Protein AF-A0A8B9J4A6-F1 (afdb_monomer)

Sequence (365 aa):
MSSLVQSLPVQQRSTAEFLVIGQSAQNVSDACLELKQAYEKECSTQSFTTEELKHLDQDEIDHMTNNADSLGVEINQQNPDRLTVRGLNSGVIEFNRLVQGALVRQVRGREQDLIFARVNWCILGIWGVWERLPKEANYQLENNNIFGGVLDAQGQKWTVNLKGMEATSVNTPGLVSKLKRLENLSDFTFPLYWDSMGSGEALKLVTLHPSSAEYNRVKMDFKRTVQKAVLKIERVQNVHLRRAYEVRKKELQDKNGDLVGAGEKVLYHGTTEEACLSIQRTNFDRRFAGQNATRFGIGTYFAVDASYSSDPVFSKPAADGTQVMFVALVLTAESSYLKLAEGVSGMKKRVSNEILSGESWFPRL

Secondary structure (DSSP, 8-state):
-HHHHHSS------PPP-----SSHHHHHHHHHHHHHHHHHHEEEEEEEHHHHTT--HHHHHHHHHTTTTTTEEEEEEETTEEEEEEEHHHHHHHHHHHHHHHHHHHHHHHHHHHHHHEEEEEE-TTS-EEEPPHHHHHHHHTT--TT-EE-TT--EEEEETTTTEEEESSSTT-EEEEEEEE-BTTBPPPTTSPPPPTT--EEEEEPPTTSHHHHHHHHHHHTT--S-----EEEEEHHHHHHHHHHHHHHHHHH-TTTTT-EEEEEEEE-HHHHHHHHHH---GGGTTSS--TT-SS-EEBSSHHHHTSTTTS---TTS--EEEEEEEE--S-TTGGGTSS-TTS--------EE-TT---B-

Solvent-accessible surface area (backbone atoms only — not comparable to full-atom values): 21099 Å² total; per-residue (Å²): 94,72,65,58,62,71,54,45,68,88,76,72,83,83,74,83,87,80,88,78,85,59,97,42,74,64,54,34,52,52,52,54,50,51,52,50,52,54,51,55,72,48,36,46,73,50,74,45,44,54,82,54,55,65,53,56,52,70,68,57,44,49,52,54,45,77,36,24,75,84,38,43,37,48,80,45,71,90,41,98,59,36,43,35,39,36,27,30,44,68,28,49,50,51,54,48,52,53,42,51,49,25,46,51,52,52,52,51,51,51,51,27,53,60,46,49,64,37,37,44,37,28,39,42,42,98,87,70,44,60,41,67,38,38,53,67,33,30,43,24,59,78,68,71,59,46,91,86,40,37,43,43,80,84,66,52,45,25,43,70,40,79,90,76,34,31,31,36,38,71,86,43,86,91,46,70,33,49,45,48,63,39,77,32,47,99,91,44,77,72,63,69,88,59,77,71,70,59,92,90,58,50,68,48,79,42,74,51,53,81,86,37,63,66,41,47,51,56,50,51,64,41,50,74,57,33,91,72,86,83,90,79,52,68,50,62,47,35,52,68,62,49,52,56,46,54,54,52,41,48,57,35,24,73,70,53,35,86,92,60,26,30,35,74,40,77,28,17,33,30,32,41,70,80,53,45,61,49,35,70,74,73,40,69,57,46,88,72,41,68,87,66,83,56,87,75,48,81,21,59,64,39,22,78,48,40,40,67,21,60,34,60,88,42,9,33,56,47,98,87,63,50,68,44,68,44,66,23,54,31,62,59,43,91,48,80,70,64,64,69,73,78,73,66,93,87,68,84,91,67,82,69,87,61,66,50,53,36,85,89,54,76,48,40,98

InterPro domains:
  IPR012317 Poly(ADP-ribose) polymerase, catalytic domain [PF00644] (212-343)
  IPR012317 Poly(ADP-ribose) polymerase, catalytic domain [PS51059] (190-365)
  IPR052056 Mono-ADP-ribosyltransferase ARTD/PARP [PTHR14453] (16-335)

Foldseek 3Di:
DCLLVVLADPDDPPDDDDDADDPDPVVSVVVVVVVVVVQVVQKDKDKDFPVLPVQADPVLSCCLRVCCVVLQWDWDDPDPGMIMIMGGPSSVVVNVVRSVVSVVVVVVVVVLVVQVLFKFKWKQDPVRFIDTADSVQSSCVVVVVAPVFGAGPVRFGWRDDPVQQKTQTPVDPPDIIHMAMEGADNLGDDDRVDHHDDVVRQKDKAWDDCPHPVNVVVVVQQVVFDPDDDPTDIDIRGNVLVSVVVVLQVVLCVVVDPVQGQQKDWWKFAAEPVCPVVCSHPNDDLVPADLDDCPPHRAGKTWPHSNVNQPCSGQPADPVRDTDMDTKTWRLHPDPVVVVVPPDPDDDPPPPRDIDGDPDTGIGD

Organism: Astyanax mexicanus (NCBI:txid7994)

pLDDT: mean 83.0, std 18.29, range [24.02, 97.69]

Nearest PDB structures (foldseek):
  3gey-assembly2_C  TM=9.585E-01  e=5.305E-13  Homo sapiens
  3gey-assembly1_D  TM=9.489E-01  e=1.449E-12  Homo sapiens
  3se2-assembly5_A  TM=9.587E-01  e=2.070E-11  Homo sapiens
  5lx6-assembly2_B  TM=9.084E-01  e=1.374E-09  Homo sapiens
  3hkv-assembly1_B  TM=9.017E-01  e=1.959E-09  Homo sapiens

Structure (mmCIF, N/CA/C/O backbone):
data_AF-A0A8B9J4A6-F1
#
_entry.id   AF-A0A8B9J4A6-F1
#
loop_
_atom_site.group_PDB
_atom_site.id
_atom_site.type_symbol
_atom_site.label_atom_id
_atom_site.label_alt_id
_atom_site.label_comp_id
_atom_site.label_asym_id
_atom_site.label_entity_id
_atom_site.label_seq_id
_atom_site.pdbx_PDB_ins_code
_atom_site.Cartn_x
_atom_site.Cartn_y
_atom_site.Cartn_z
_atom_site.occupancy
_atom_site.B_iso_or_equiv
_atom_site.auth_seq_id
_atom_site.auth_comp_id
_atom_site.auth_asym_id
_atom_site.auth_atom_id
_atom_site.pdbx_PDB_model_num
ATOM 1 N N . MET A 1 1 ? -24.592 -12.254 20.360 1.00 54.06 1 MET A N 1
ATOM 2 C CA . MET A 1 1 ? -26.003 -12.304 20.811 1.00 54.06 1 MET A CA 1
ATOM 3 C C . MET A 1 1 ? -26.385 -13.692 21.291 1.00 54.06 1 MET A C 1
ATOM 5 O O . MET A 1 1 ? -26.633 -13.798 22.479 1.00 54.06 1 MET A O 1
ATOM 9 N N . SER A 1 2 ? -26.375 -14.751 20.459 1.00 52.59 2 SER A N 1
ATOM 10 C CA . SER A 1 2 ? -26.684 -16.094 20.994 1.00 52.59 2 SER A CA 1
ATOM 11 C C . SER A 1 2 ? -25.694 -16.508 22.082 1.00 52.59 2 SER A C 1
ATOM 13 O O . SER A 1 2 ? -26.147 -17.014 23.089 1.00 52.59 2 SER A O 1
ATOM 15 N N . SER A 1 3 ? -24.396 -16.205 21.940 1.00 55.75 3 SER A N 1
ATOM 16 C CA . SER A 1 3 ? -23.384 -16.497 22.967 1.00 55.75 3 SER A CA 1
ATOM 17 C C . SER A 1 3 ? -23.659 -15.770 24.284 1.00 55.75 3 SER A C 1
ATOM 19 O O . SER A 1 3 ? -23.848 -16.432 25.290 1.00 55.75 3 SER A O 1
ATOM 21 N N . LEU A 1 4 ? -23.768 -14.436 24.249 1.00 58.38 4 LEU A N 1
ATOM 22 C CA . LEU A 1 4 ? -23.998 -13.578 25.421 1.00 58.38 4 LEU A CA 1
ATOM 23 C C . LEU A 1 4 ? -25.292 -13.951 26.157 1.00 58.38 4 LEU A C 1
ATOM 25 O O . LEU A 1 4 ? -25.294 -13.994 27.372 1.00 58.38 4 LEU A O 1
ATOM 29 N N . VAL A 1 5 ? -26.365 -14.270 25.424 1.00 56.16 5 VAL A N 1
ATOM 30 C CA . VAL A 1 5 ? -27.670 -14.678 25.979 1.00 56.16 5 VAL A CA 1
ATOM 31 C C . VAL A 1 5 ? -27.660 -16.126 26.482 1.00 56.16 5 VAL A C 1
ATOM 33 O O . VAL A 1 5 ? -28.289 -16.420 27.492 1.00 56.16 5 VAL A O 1
ATOM 36 N N . GLN A 1 6 ? -26.946 -17.035 25.809 1.00 56.78 6 GLN A N 1
ATOM 37 C CA . GLN A 1 6 ? -26.772 -18.428 26.249 1.00 56.78 6 GLN A CA 1
ATOM 38 C C . GLN A 1 6 ? -25.839 -18.544 27.459 1.00 56.78 6 GLN A C 1
ATOM 40 O O . GLN A 1 6 ? -25.956 -19.513 28.206 1.00 56.78 6 GLN A O 1
ATOM 45 N N . SER A 1 7 ? -24.928 -17.585 27.649 1.00 54.69 7 SER A N 1
ATOM 46 C CA . SER A 1 7 ? -24.019 -17.514 28.795 1.00 54.69 7 SER A CA 1
ATOM 47 C C . SER A 1 7 ? -24.567 -16.690 29.958 1.00 54.69 7 SER A C 1
ATOM 49 O O . SER A 1 7 ? -23.918 -16.638 31.002 1.00 54.69 7 SER A O 1
ATOM 51 N N . LEU A 1 8 ? -25.752 -16.072 29.823 1.00 57.56 8 LEU A N 1
ATOM 52 C CA . LEU A 1 8 ? -26.404 -15.429 30.960 1.00 57.56 8 LEU A CA 1
ATOM 53 C C . LEU A 1 8 ? -26.731 -16.498 32.008 1.00 57.56 8 LEU A C 1
ATOM 55 O O . LEU A 1 8 ? -27.460 -17.448 31.698 1.00 57.56 8 LEU A O 1
ATOM 59 N N . PRO A 1 9 ? -26.237 -16.365 33.250 1.00 51.72 9 PRO A N 1
ATOM 60 C CA . PRO A 1 9 ? -26.715 -17.213 34.325 1.00 51.72 9 PRO A CA 1
ATOM 61 C C . PRO A 1 9 ? -28.233 -17.035 34.444 1.00 51.72 9 PRO A C 1
ATOM 63 O O . PRO A 1 9 ? -28.765 -15.943 34.238 1.00 51.72 9 PRO A O 1
ATOM 66 N N . VAL A 1 10 ? -28.952 -18.109 34.781 1.00 49.75 10 VAL A N 1
ATOM 67 C CA . VAL A 1 10 ? -30.348 -18.001 35.225 1.00 49.75 10 VAL A CA 1
ATOM 68 C C . VAL A 1 10 ? -30.313 -17.203 36.529 1.00 49.75 10 VAL A C 1
ATOM 70 O O . VAL A 1 10 ? -30.113 -17.774 37.598 1.00 49.75 10 VAL A O 1
ATOM 73 N N . GLN A 1 11 ? -30.400 -15.875 36.436 1.00 54.34 11 GLN A N 1
ATOM 74 C CA . GLN A 1 11 ? -30.248 -14.987 37.583 1.00 54.34 11 GLN A CA 1
ATOM 75 C C . GLN A 1 11 ? -31.446 -15.186 38.515 1.00 54.34 11 GLN A C 1
ATOM 77 O O . GLN A 1 11 ? -32.556 -14.711 38.271 1.00 54.34 11 GLN A O 1
ATOM 82 N N . GLN A 1 12 ? -31.225 -15.934 39.596 1.00 47.88 12 GLN A N 1
ATOM 83 C CA . GLN A 1 12 ? -32.106 -15.899 40.752 1.00 47.88 12 GLN A CA 1
ATOM 84 C C . GLN A 1 12 ? -32.056 -14.481 41.315 1.00 47.88 12 GLN A C 1
ATOM 86 O O . GLN A 1 12 ? -30.986 -13.993 41.670 1.00 47.88 12 GLN A O 1
ATOM 91 N N . ARG A 1 13 ? -33.216 -13.819 41.402 1.00 54.66 13 ARG A N 1
ATOM 92 C CA . ARG A 1 13 ? -33.351 -12.540 42.105 1.00 54.66 13 ARG A CA 1
ATOM 93 C C . ARG A 1 13 ? -32.844 -12.710 43.534 1.00 54.66 13 ARG A C 1
ATOM 95 O O . ARG A 1 13 ? -33.545 -13.278 44.369 1.00 54.66 13 ARG A O 1
ATOM 102 N N . SER A 1 14 ? -31.647 -12.214 43.819 1.00 57.94 14 SER A N 1
ATOM 103 C CA . SER A 1 14 ? -31.147 -12.086 45.180 1.00 57.94 14 SER A CA 1
ATOM 104 C C . SER A 1 14 ? -31.888 -10.924 45.840 1.00 57.94 14 SER A C 1
ATOM 106 O O . SER A 1 14 ? -31.534 -9.754 45.724 1.00 57.94 14 SER A O 1
ATOM 108 N N . THR A 1 15 ? -33.007 -11.238 46.487 1.00 67.38 15 THR A N 1
ATOM 109 C CA . THR A 1 15 ? -33.762 -10.268 47.279 1.00 67.38 15 THR A CA 1
ATOM 110 C C . THR A 1 15 ? -33.195 -10.225 48.690 1.00 67.38 15 THR A C 1
ATOM 112 O O . THR A 1 15 ? -33.142 -11.251 49.364 1.00 67.38 15 THR A O 1
ATOM 115 N N . ALA A 1 16 ? -32.800 -9.041 49.153 1.00 73.56 16 ALA A N 1
ATOM 116 C CA . ALA A 1 16 ? -32.526 -8.808 50.564 1.00 73.56 16 ALA A CA 1
ATOM 117 C C . ALA A 1 16 ? -33.829 -8.393 51.262 1.00 73.56 16 ALA A C 1
ATOM 119 O O . ALA A 1 16 ? -34.451 -7.398 50.886 1.00 73.56 16 ALA A O 1
ATOM 120 N N . GLU A 1 17 ? -34.253 -9.166 52.259 1.00 83.38 17 GLU A N 1
ATOM 121 C CA . GLU A 1 17 ? -35.400 -8.819 53.097 1.00 83.38 17 GLU A CA 1
ATOM 122 C C . GLU A 1 17 ? -34.946 -7.932 54.259 1.00 83.38 17 GLU A C 1
ATOM 124 O O . GLU A 1 17 ? -34.033 -8.280 55.008 1.00 83.38 17 GLU A O 1
ATOM 129 N N . PHE A 1 18 ? -35.598 -6.781 54.420 1.00 86.31 18 PHE A N 1
ATOM 130 C CA . PHE A 1 18 ? -35.34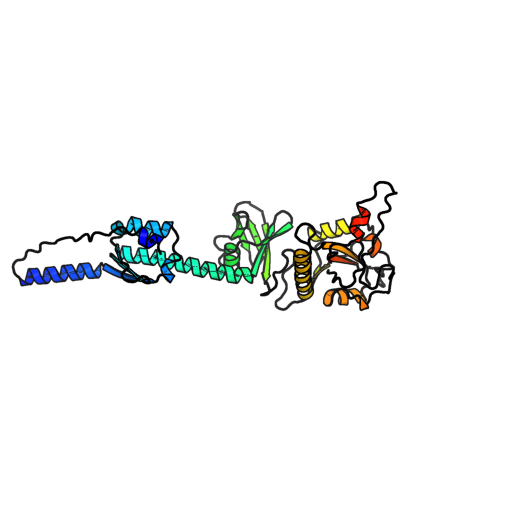2 -5.854 55.518 1.00 86.31 18 PHE A CA 1
ATOM 131 C C . PHE A 1 18 ? -36.549 -5.820 56.454 1.00 86.31 18 PHE A C 1
ATOM 133 O O . PHE A 1 18 ? -37.665 -5.525 56.024 1.00 86.31 18 PHE A O 1
ATOM 140 N N . LEU A 1 19 ? -36.321 -6.071 57.744 1.00 90.88 19 LEU A N 1
ATOM 141 C CA . LEU A 1 19 ? -37.304 -5.816 58.793 1.00 90.88 19 LEU A CA 1
ATOM 142 C C . LEU A 1 19 ? -37.068 -4.417 59.372 1.00 90.88 19 LEU A C 1
ATOM 144 O O . LEU A 1 19 ? -36.032 -4.162 59.983 1.00 90.88 19 LEU A O 1
ATOM 148 N N . VAL A 1 20 ? -38.037 -3.519 59.197 1.00 92.50 20 VAL A N 1
ATOM 149 C CA . VAL A 1 20 ? -37.978 -2.143 59.710 1.00 92.50 20 VAL A CA 1
ATOM 150 C C . VAL A 1 20 ? -38.869 -2.030 60.946 1.00 92.50 20 VAL A C 1
ATOM 152 O O . VAL A 1 20 ? -40.070 -2.278 60.873 1.00 92.50 20 VAL A O 1
ATOM 155 N N . ILE A 1 21 ? -38.286 -1.653 62.087 1.00 92.94 21 ILE A N 1
ATOM 156 C CA . ILE A 1 21 ? -38.989 -1.496 63.370 1.00 92.94 21 ILE A CA 1
ATOM 157 C C . ILE A 1 21 ? -38.871 -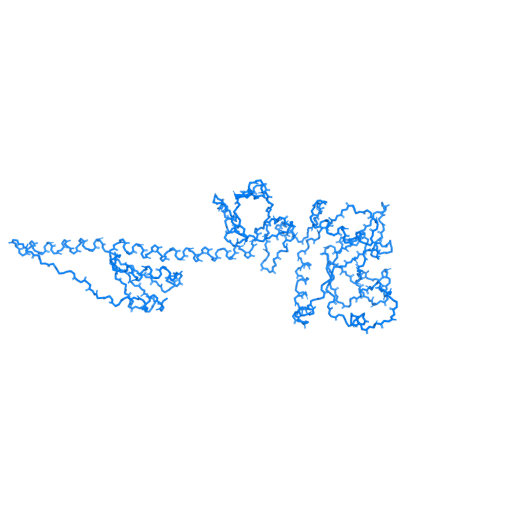0.035 63.810 1.00 92.94 21 ILE A C 1
ATOM 159 O O . ILE A 1 21 ? -37.780 0.529 63.790 1.00 92.94 21 ILE A O 1
ATOM 163 N N . GLY A 1 22 ? -39.983 0.583 64.216 1.00 93.62 22 GLY A N 1
ATOM 164 C CA . GLY A 1 22 ? -40.032 1.995 64.600 1.00 93.62 22 GLY A CA 1
ATOM 165 C C . GLY A 1 22 ? -41.045 2.280 65.710 1.00 93.62 22 GLY A C 1
ATOM 166 O O . GLY A 1 22 ? -41.883 1.442 66.032 1.00 93.62 22 GLY A O 1
ATOM 167 N N . GLN A 1 23 ? -40.960 3.476 66.300 1.00 93.75 23 GLN A N 1
ATOM 168 C CA . GLN A 1 23 ? -41.799 3.903 67.433 1.00 93.75 23 GLN A CA 1
ATOM 169 C C . GLN A 1 23 ? -43.251 4.227 67.033 1.00 93.75 23 GLN A C 1
ATOM 171 O O . GLN A 1 23 ? -44.137 4.241 67.884 1.00 93.75 23 GLN A O 1
ATOM 176 N N . SER A 1 24 ? -43.507 4.477 65.745 1.00 96.62 24 SER A N 1
ATOM 177 C CA . SER A 1 24 ? -44.838 4.711 65.178 1.00 96.62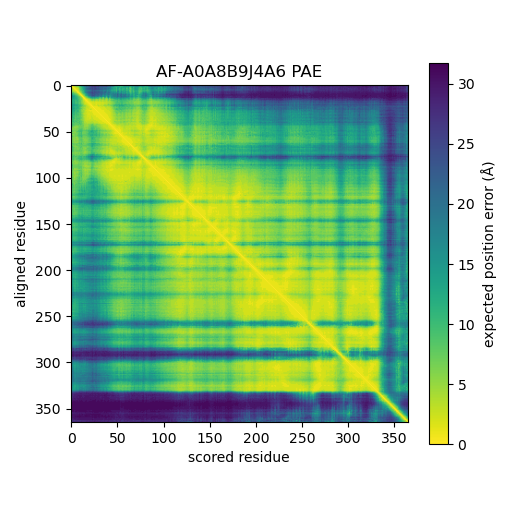 24 SER A CA 1
ATOM 178 C C . SER A 1 24 ? -44.930 4.155 63.754 1.00 96.62 24 SER A C 1
ATOM 180 O O . SER A 1 24 ? -43.911 3.987 63.078 1.00 96.62 24 SER A O 1
ATOM 182 N N . ALA A 1 25 ? -46.154 3.918 63.269 1.00 95.00 25 ALA A N 1
ATOM 183 C CA . ALA A 1 25 ? -46.392 3.492 61.887 1.00 95.00 25 ALA A CA 1
ATOM 184 C C . ALA A 1 25 ? -45.845 4.503 60.860 1.00 95.00 25 ALA A C 1
ATOM 186 O O . ALA A 1 25 ? -45.328 4.100 59.820 1.00 95.00 25 ALA A O 1
ATOM 187 N N . GLN A 1 26 ? -45.895 5.802 61.182 1.00 95.38 26 GLN A N 1
ATOM 188 C CA . GLN A 1 26 ? -45.355 6.854 60.323 1.00 95.38 26 GLN A CA 1
ATOM 189 C C . GLN A 1 26 ? -43.832 6.740 60.197 1.00 95.38 26 GLN A C 1
ATOM 191 O O . GLN A 1 26 ? -43.323 6.732 59.084 1.00 95.38 26 GLN A O 1
ATOM 196 N N . ASN A 1 27 ? -43.107 6.538 61.306 1.00 95.56 27 ASN A N 1
ATOM 197 C CA . ASN A 1 27 ? -41.648 6.385 61.248 1.00 95.56 27 ASN A CA 1
ATOM 198 C C . ASN A 1 27 ? -41.220 5.153 60.446 1.00 95.56 27 ASN A C 1
ATOM 200 O O . ASN A 1 27 ? -40.216 5.204 59.741 1.00 95.56 27 ASN A O 1
ATOM 204 N N . VAL A 1 28 ? -41.978 4.053 60.534 1.00 95.88 28 VAL A N 1
ATOM 205 C CA . VAL A 1 28 ? -41.718 2.859 59.716 1.00 95.88 28 VAL A CA 1
ATOM 206 C C . VAL A 1 28 ? -41.938 3.169 58.234 1.00 95.88 28 VAL A C 1
ATOM 208 O O . VAL A 1 28 ? -41.100 2.804 57.412 1.00 95.88 28 VAL A O 1
ATOM 211 N N . SER A 1 29 ? -43.022 3.874 57.888 1.00 95.19 29 SER A N 1
ATOM 212 C CA . SER A 1 29 ? -43.321 4.263 56.505 1.00 95.19 29 SER A CA 1
ATOM 213 C C . SER A 1 29 ? -42.254 5.190 55.919 1.00 95.19 29 SER A C 1
ATOM 215 O O . SER A 1 29 ? -41.790 4.949 54.804 1.00 95.19 29 SER A O 1
ATOM 217 N N . ASP A 1 30 ? -41.841 6.213 56.669 1.00 95.50 30 ASP A N 1
ATOM 218 C CA . ASP A 1 30 ? -40.823 7.177 56.238 1.00 95.50 30 ASP A CA 1
ATOM 219 C C . ASP A 1 30 ? -39.472 6.481 56.027 1.00 95.50 30 ASP A C 1
ATOM 221 O O . ASP A 1 30 ? -38.867 6.622 54.967 1.00 95.50 30 ASP A O 1
ATOM 225 N N . ALA A 1 31 ? -39.052 5.621 56.963 1.00 94.31 31 ALA A N 1
ATOM 226 C CA . ALA A 1 31 ? -37.825 4.836 56.822 1.00 94.31 31 ALA A CA 1
ATOM 227 C C . ALA A 1 31 ? -37.871 3.882 55.614 1.00 94.31 31 ALA A C 1
ATOM 229 O O . ALA A 1 31 ? -36.885 3.742 54.891 1.00 94.31 31 ALA A O 1
ATOM 230 N N . CYS A 1 32 ? -39.017 3.243 55.347 1.00 93.31 32 CYS A N 1
ATOM 231 C CA . CYS A 1 32 ? -39.192 2.416 54.148 1.00 93.31 32 CYS A CA 1
ATOM 232 C C . CYS A 1 32 ? -39.079 3.240 52.859 1.00 93.31 32 CYS A C 1
ATOM 234 O O . CYS A 1 32 ? -38.540 2.751 51.864 1.00 93.31 32 CYS A O 1
ATOM 236 N N . LEU A 1 33 ? -39.609 4.465 52.855 1.00 93.62 33 LEU A N 1
ATOM 237 C CA . LEU A 1 33 ? -39.524 5.365 51.710 1.00 93.62 33 LEU A CA 1
ATOM 238 C C . LEU A 1 33 ? -38.083 5.832 51.481 1.00 93.62 33 LEU A C 1
ATOM 240 O O . LEU A 1 33 ? -37.603 5.750 50.353 1.00 93.62 33 LEU A O 1
ATOM 244 N N . GLU A 1 34 ? -37.381 6.249 52.535 1.00 94.50 34 GLU A N 1
ATOM 245 C CA . GLU A 1 34 ? -35.974 6.655 52.461 1.00 94.50 34 GLU A CA 1
ATOM 246 C C . GLU A 1 34 ? -35.077 5.511 51.979 1.00 94.50 34 GLU A C 1
ATOM 248 O O . GLU A 1 34 ? -34.236 5.723 51.108 1.00 94.50 34 GLU A O 1
ATOM 253 N N . LEU A 1 35 ? -35.291 4.281 52.462 1.00 90.81 35 LEU A N 1
ATOM 254 C CA . LEU A 1 35 ? -34.560 3.099 51.990 1.00 90.81 35 LEU A CA 1
ATOM 255 C C . LEU A 1 35 ? -34.782 2.841 50.495 1.00 90.81 35 LEU A C 1
ATOM 257 O O . LEU A 1 35 ? -33.825 2.557 49.773 1.00 90.81 35 LEU A O 1
ATOM 261 N N . LYS A 1 36 ? -36.025 2.967 50.010 1.00 88.06 36 LYS A N 1
ATOM 262 C CA . LYS A 1 36 ? -36.332 2.833 48.576 1.00 88.06 36 LYS A CA 1
ATOM 263 C C . LYS A 1 36 ? -35.652 3.921 47.757 1.00 88.06 36 LYS A C 1
ATOM 265 O O . LYS A 1 36 ? -35.009 3.605 46.765 1.00 88.06 36 LYS A O 1
ATOM 270 N N . GLN A 1 37 ? -35.743 5.175 48.195 1.00 92.31 37 GLN A N 1
ATOM 271 C CA . GLN A 1 37 ? -35.113 6.303 47.510 1.00 92.31 37 GLN A CA 1
ATOM 272 C C . GLN A 1 37 ? -33.585 6.181 47.496 1.00 92.31 37 GLN A C 1
ATOM 274 O O . GLN A 1 37 ? -32.957 6.458 46.477 1.00 92.31 37 GLN A O 1
ATOM 279 N N . ALA A 1 38 ? -32.979 5.730 48.597 1.00 90.31 38 ALA A N 1
ATOM 280 C CA . ALA A 1 38 ? -31.546 5.470 48.674 1.00 90.31 38 ALA A CA 1
ATOM 281 C C . ALA A 1 38 ? -31.128 4.359 47.700 1.00 90.31 38 ALA A C 1
ATOM 283 O O . ALA A 1 38 ? -30.166 4.530 46.956 1.00 90.31 38 ALA A O 1
ATOM 284 N N . TYR A 1 39 ? -31.883 3.258 47.643 1.00 86.56 39 TYR A N 1
ATOM 285 C CA . TYR A 1 39 ? -31.631 2.176 46.692 1.00 86.56 39 TYR A CA 1
ATOM 286 C C . TYR A 1 39 ? -31.784 2.632 45.233 1.00 86.56 39 TYR A C 1
ATOM 288 O O . TYR A 1 39 ? -30.918 2.359 44.404 1.00 86.56 39 TYR A O 1
ATOM 296 N N . GLU A 1 40 ? -32.857 3.358 44.915 1.00 87.50 40 GLU A N 1
ATOM 297 C CA . GLU A 1 40 ? -33.116 3.893 43.573 1.00 87.50 40 GLU A CA 1
ATOM 298 C C . GLU A 1 40 ? -32.056 4.905 43.132 1.00 87.50 40 GLU A C 1
ATOM 300 O O . GLU A 1 40 ? -31.748 4.981 41.948 1.00 87.50 40 GLU A O 1
ATOM 305 N N . LYS A 1 41 ? -31.461 5.653 44.065 1.00 91.81 41 LYS A N 1
ATOM 306 C CA . LYS A 1 41 ? -30.366 6.585 43.773 1.00 91.81 41 LYS A CA 1
ATOM 307 C C . LYS A 1 41 ? -29.062 5.867 43.409 1.00 91.81 41 LYS A C 1
ATOM 309 O O . LYS A 1 41 ? -28.308 6.355 42.568 1.00 91.81 41 LYS A O 1
ATOM 314 N N . GLU A 1 42 ? -28.802 4.718 44.025 1.00 91.44 42 GLU A N 1
ATOM 315 C CA . GLU A 1 42 ? -27.598 3.914 43.781 1.00 91.44 42 GLU A CA 1
ATOM 316 C C . GLU A 1 42 ? -27.746 2.935 42.608 1.00 91.44 42 GLU A C 1
ATOM 318 O O . GLU A 1 42 ? -26.759 2.326 42.187 1.00 91.44 42 GLU A O 1
ATOM 323 N N . CYS A 1 43 ? -28.955 2.805 42.052 1.00 91.81 43 CYS A N 1
ATOM 324 C CA . CYS A 1 43 ? -29.236 1.917 40.935 1.00 91.81 43 CYS A CA 1
ATOM 325 C C . CYS A 1 43 ? -29.622 2.671 39.663 1.00 91.81 43 CYS A C 1
ATOM 327 O O . CYS A 1 43 ? -30.388 3.628 39.679 1.00 91.81 43 CYS A O 1
ATOM 329 N N . SER A 1 44 ? -29.178 2.161 38.521 1.00 94.12 44 SER A N 1
ATOM 330 C CA . SER A 1 44 ? -29.591 2.657 37.211 1.00 94.12 44 SER A CA 1
ATOM 331 C C . SER A 1 44 ? -30.038 1.517 36.311 1.00 94.12 44 SER A C 1
ATOM 333 O O . SER A 1 44 ? -29.944 0.332 36.636 1.00 94.12 44 SER A O 1
ATOM 335 N N . THR A 1 45 ? -30.646 1.882 35.189 1.00 92.69 45 THR A N 1
ATOM 336 C CA . THR A 1 45 ? -31.088 0.942 34.165 1.00 92.69 45 THR A CA 1
ATOM 337 C C . THR A 1 45 ? -30.704 1.496 32.809 1.00 92.69 45 THR A C 1
ATOM 339 O O . THR A 1 45 ? -31.013 2.644 32.497 1.00 92.69 45 THR A O 1
ATOM 342 N N . GLN A 1 46 ? -30.064 0.670 31.992 1.00 93.19 46 GLN A N 1
ATOM 343 C CA . GLN A 1 46 ? -29.705 1.005 30.624 1.00 93.19 46 GLN A CA 1
ATOM 344 C C . GLN A 1 46 ? -30.154 -0.104 29.684 1.00 93.19 46 GLN A C 1
ATOM 346 O O . GLN A 1 46 ? -30.247 -1.266 30.067 1.00 93.19 46 GLN A O 1
ATOM 351 N N . SER A 1 47 ? -30.484 0.259 28.449 1.00 91.56 47 SER A N 1
ATOM 352 C CA . SER A 1 47 ? -30.829 -0.704 27.410 1.00 91.56 47 SER A CA 1
ATOM 353 C C . SER A 1 47 ? -29.890 -0.564 26.224 1.00 91.56 47 SER A C 1
ATOM 355 O O . SER A 1 47 ? -29.523 0.551 25.866 1.00 91.56 47 SER A O 1
ATOM 357 N N . PHE A 1 48 ? -29.551 -1.698 25.624 1.00 90.25 48 PHE A N 1
ATOM 358 C CA . PHE A 1 48 ? -28.652 -1.822 24.487 1.00 90.25 48 PHE A CA 1
ATOM 359 C C . PHE A 1 48 ? -29.342 -2.619 23.387 1.00 90.25 48 PHE A C 1
ATOM 361 O O . PHE A 1 48 ? -30.050 -3.595 23.651 1.00 90.25 48 PHE A O 1
ATOM 368 N N . THR A 1 49 ? -29.141 -2.190 22.153 1.00 90.38 49 THR A N 1
ATOM 369 C CA . THR A 1 49 ? -29.633 -2.872 20.958 1.00 90.38 49 THR A CA 1
ATOM 370 C C . THR A 1 49 ? -28.699 -4.008 20.550 1.00 90.38 49 THR A C 1
ATOM 372 O O . THR A 1 49 ? -27.511 -4.023 20.884 1.00 90.38 49 THR A O 1
ATOM 375 N N . THR A 1 50 ? -29.211 -4.949 19.761 1.00 84.25 50 THR A N 1
ATOM 376 C CA . THR A 1 50 ? -28.396 -6.003 19.130 1.00 84.25 50 THR A CA 1
ATOM 377 C C . THR A 1 50 ? -27.226 -5.448 18.326 1.00 84.25 50 THR A C 1
ATOM 379 O O . THR A 1 50 ? -26.146 -6.045 18.309 1.00 84.25 50 THR A O 1
ATOM 382 N N . GLU A 1 51 ? -27.415 -4.285 17.700 1.00 86.31 51 GLU A N 1
ATOM 383 C CA . GLU A 1 51 ? -26.407 -3.691 16.828 1.00 86.31 51 GLU A CA 1
ATOM 384 C C . GLU A 1 51 ? -25.243 -3.096 17.614 1.00 86.31 51 GLU A C 1
ATOM 386 O O . GLU A 1 51 ? -24.128 -3.067 17.101 1.00 86.31 51 GLU A O 1
ATOM 391 N N . GLU A 1 52 ? -25.479 -2.676 18.856 1.00 87.38 52 GLU A N 1
ATOM 392 C CA . GLU A 1 52 ? -24.433 -2.202 19.764 1.00 87.38 52 GLU A CA 1
ATOM 393 C C . GLU A 1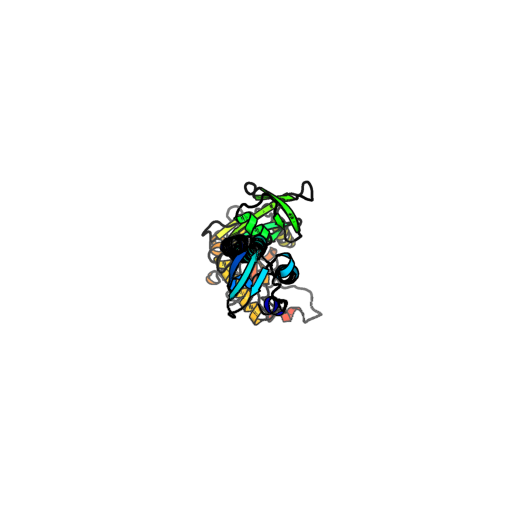 52 ? -23.641 -3.371 20.364 1.00 87.38 52 GLU A C 1
ATOM 395 O O . GLU A 1 52 ? -22.423 -3.292 20.513 1.00 87.38 52 GLU A O 1
ATOM 400 N N . LEU A 1 53 ? -24.311 -4.492 20.646 1.00 88.06 53 LEU A N 1
ATOM 401 C CA . LEU A 1 53 ? -23.712 -5.652 21.316 1.00 88.06 53 LEU A CA 1
ATOM 402 C C . LEU A 1 53 ? -22.923 -6.579 20.381 1.00 88.06 53 LEU A C 1
ATOM 404 O O . LEU A 1 53 ? -22.097 -7.362 20.844 1.00 88.06 53 LEU A O 1
ATOM 408 N N . LYS A 1 54 ? -23.156 -6.530 19.063 1.00 87.44 54 LYS A N 1
ATOM 409 C CA . LYS A 1 54 ? -22.513 -7.446 18.096 1.00 87.44 54 LYS A CA 1
ATOM 410 C C . LYS A 1 54 ? -21.004 -7.236 17.918 1.00 87.44 54 LYS A C 1
ATOM 412 O O . LYS A 1 54 ? -20.374 -8.017 17.211 1.00 87.44 54 LYS A O 1
ATOM 417 N N . HIS A 1 55 ? -20.451 -6.165 18.485 1.00 89.12 55 HIS A N 1
ATOM 418 C CA . HIS A 1 55 ? -19.045 -5.781 18.337 1.00 89.12 55 HIS A CA 1
ATOM 419 C C . HIS A 1 55 ? -18.170 -6.150 19.536 1.00 89.12 55 HIS A C 1
ATOM 421 O O . HIS A 1 55 ? -16.954 -5.979 19.452 1.00 89.12 55 HIS A O 1
ATOM 427 N N . LEU A 1 56 ? -18.776 -6.651 20.615 1.00 89.62 56 LEU A N 1
ATOM 428 C CA . LEU A 1 56 ? -18.052 -7.181 21.765 1.00 89.62 56 LEU A CA 1
ATOM 429 C C . LEU A 1 56 ? -17.273 -8.434 21.361 1.00 89.62 56 LEU A C 1
ATOM 431 O O . LEU A 1 56 ? -17.785 -9.275 20.612 1.00 89.62 56 LEU A O 1
ATOM 435 N N . ASP A 1 57 ? -16.046 -8.552 21.856 1.00 90.25 57 ASP A N 1
ATOM 436 C CA . ASP A 1 57 ? -15.269 -9.783 21.721 1.00 90.25 57 ASP A CA 1
ATOM 437 C C . ASP A 1 57 ? -15.645 -10.813 22.800 1.00 90.25 57 ASP A C 1
ATOM 439 O O . ASP A 1 57 ? -16.466 -10.555 23.682 1.00 90.25 57 ASP A O 1
ATOM 443 N N . GLN A 1 58 ? -15.098 -12.026 22.691 1.00 88.75 58 GLN A N 1
ATOM 444 C CA . GLN A 1 58 ? -15.455 -13.109 23.607 1.00 88.75 58 GLN A CA 1
ATOM 445 C C . GLN A 1 58 ? -14.985 -12.832 25.042 1.00 88.75 58 GLN A C 1
ATOM 447 O O . GLN A 1 58 ? -15.709 -13.166 25.973 1.00 88.75 58 GLN A O 1
ATOM 452 N N . ASP A 1 59 ? -13.836 -12.177 25.222 1.00 89.94 59 ASP A N 1
ATOM 453 C CA . ASP A 1 59 ? -13.300 -11.864 26.548 1.00 89.94 59 ASP A CA 1
ATOM 454 C C . ASP A 1 59 ? -14.172 -10.814 27.249 1.00 89.94 59 ASP A C 1
ATOM 456 O O . ASP A 1 59 ? -14.444 -10.919 28.444 1.00 89.94 59 ASP A O 1
ATOM 460 N N . GLU A 1 60 ? -14.661 -9.816 26.509 1.00 90.44 60 GLU A N 1
ATOM 461 C CA . GLU A 1 60 ? -15.611 -8.821 27.007 1.00 90.44 60 GLU A CA 1
ATOM 462 C C . GLU A 1 60 ? -16.958 -9.455 27.355 1.00 90.44 60 GLU A C 1
ATOM 464 O O . GLU A 1 60 ? -17.519 -9.164 28.412 1.00 90.44 60 GLU A O 1
ATOM 469 N N . ILE A 1 61 ? -17.457 -10.355 26.502 1.00 86.38 61 ILE A N 1
ATOM 470 C CA . ILE A 1 61 ? -18.678 -11.125 26.765 1.00 86.38 61 ILE A CA 1
ATOM 471 C C . ILE A 1 61 ? -18.531 -11.932 28.055 1.00 86.38 61 ILE A C 1
ATOM 473 O O . ILE A 1 61 ? -19.376 -11.815 28.942 1.00 86.38 61 ILE A O 1
ATOM 477 N N . ASP A 1 62 ? -17.447 -12.693 28.182 1.00 85.62 62 ASP A N 1
ATOM 478 C CA . ASP A 1 62 ? -17.175 -13.531 29.347 1.00 85.62 62 ASP A CA 1
ATOM 479 C C . ASP A 1 62 ? -16.989 -12.678 30.604 1.00 85.62 62 ASP A C 1
ATOM 481 O O . ASP A 1 62 ? -17.492 -13.024 31.674 1.00 85.62 62 ASP A O 1
ATOM 485 N N . HIS A 1 63 ? -16.318 -11.529 30.490 1.00 87.00 63 HIS A N 1
ATOM 486 C CA . HIS A 1 63 ? -16.177 -10.581 31.588 1.00 87.00 63 HIS A CA 1
ATOM 487 C C . HIS A 1 63 ? -17.539 -10.071 32.066 1.00 87.00 63 HIS A C 1
ATOM 489 O O . HIS A 1 63 ? -17.775 -10.009 33.272 1.00 87.00 63 HIS A O 1
ATOM 495 N N . MET A 1 64 ? -18.440 -9.737 31.142 1.00 84.31 64 MET A N 1
ATOM 496 C CA . MET A 1 64 ? -19.768 -9.215 31.457 1.00 84.31 64 MET A CA 1
ATOM 497 C C . MET A 1 64 ? -20.679 -10.282 32.068 1.00 84.31 64 MET A C 1
ATOM 499 O O . MET A 1 64 ? -21.411 -9.979 33.009 1.00 84.31 64 MET A O 1
ATOM 503 N N . THR A 1 65 ? -20.637 -11.526 31.581 1.00 81.25 65 THR A N 1
ATOM 504 C CA . THR A 1 65 ? -21.516 -12.590 32.093 1.00 81.25 65 THR A CA 1
ATOM 505 C C . THR A 1 65 ? -21.002 -13.221 33.379 1.00 81.25 65 THR A C 1
ATOM 507 O O . THR A 1 65 ? -21.792 -13.457 34.291 1.00 81.25 65 THR A O 1
ATOM 510 N N . ASN A 1 66 ? -19.691 -13.443 33.506 1.00 84.88 66 ASN A N 1
ATOM 511 C CA . ASN A 1 66 ? -19.118 -14.108 34.681 1.00 84.88 66 ASN A CA 1
ATOM 512 C C . ASN A 1 66 ? -19.020 -13.184 35.905 1.00 84.88 66 ASN A C 1
ATOM 514 O O . ASN A 1 66 ? -18.943 -13.674 37.029 1.00 84.88 66 ASN A O 1
ATOM 518 N N . ASN A 1 67 ? -19.035 -11.862 35.703 1.00 84.69 67 ASN A N 1
ATOM 519 C CA . ASN A 1 67 ? -18.952 -10.874 36.783 1.00 84.69 67 ASN A CA 1
ATOM 520 C C . ASN A 1 67 ? -20.267 -10.122 37.027 1.00 84.69 67 ASN A C 1
ATOM 522 O O . ASN A 1 67 ? -20.269 -9.144 37.767 1.00 84.69 67 ASN A O 1
ATOM 526 N N . ALA A 1 68 ? -21.391 -10.549 36.442 1.00 83.88 68 ALA A N 1
ATOM 527 C CA . ALA A 1 68 ? -22.667 -9.849 36.609 1.00 83.88 68 ALA A CA 1
ATOM 528 C C . ALA A 1 68 ? -23.055 -9.683 38.095 1.00 83.88 68 ALA A C 1
ATOM 530 O O . ALA A 1 68 ? -23.401 -8.583 38.530 1.00 83.88 68 ALA A O 1
ATOM 531 N N . ASP A 1 69 ? -22.891 -10.742 38.896 1.00 82.00 69 ASP A N 1
ATOM 532 C CA . ASP A 1 69 ? -23.198 -10.722 40.331 1.00 82.00 69 ASP A CA 1
ATOM 533 C C . ASP A 1 69 ? -22.235 -9.825 41.125 1.00 82.00 69 ASP A C 1
ATOM 535 O O . ASP A 1 69 ? -22.665 -9.065 41.992 1.00 82.00 69 ASP A O 1
ATOM 539 N N . SER A 1 70 ? -20.932 -9.864 40.817 1.00 85.06 70 SER A N 1
ATOM 540 C CA . SER A 1 70 ? -19.922 -9.042 41.503 1.00 85.06 70 SER A CA 1
ATOM 541 C C . SER A 1 70 ? -20.005 -7.561 41.122 1.00 85.06 70 SER A C 1
ATOM 543 O O . SER A 1 70 ? -19.682 -6.697 41.937 1.00 85.06 70 SER A O 1
ATOM 545 N N . LEU A 1 71 ? -20.493 -7.261 39.916 1.00 84.69 71 LEU A N 1
ATOM 546 C CA . LEU A 1 71 ? -20.830 -5.913 39.456 1.00 84.69 71 LEU A CA 1
ATOM 547 C C . LEU A 1 71 ? -22.197 -5.436 39.979 1.00 84.69 71 LEU A C 1
ATOM 549 O O . LEU A 1 71 ? -22.537 -4.264 39.812 1.00 84.69 71 LEU A O 1
ATOM 553 N N . GLY A 1 72 ? -22.978 -6.314 40.618 1.00 86.81 72 GLY A N 1
ATOM 554 C CA . GLY A 1 72 ? -24.301 -5.997 41.149 1.00 86.81 72 GLY A CA 1
ATOM 555 C C . GLY A 1 72 ? -25.306 -5.626 40.060 1.00 86.81 72 GLY A C 1
ATOM 556 O O . GLY A 1 72 ? -26.106 -4.710 40.267 1.00 86.81 72 GLY A O 1
ATOM 557 N N . VAL A 1 73 ? -25.239 -6.290 38.899 1.00 88.56 73 VAL A N 1
ATOM 558 C CA . VAL A 1 73 ? -26.121 -6.048 37.749 1.00 88.56 73 VAL A CA 1
ATOM 559 C C . VAL A 1 73 ? -26.945 -7.275 37.369 1.00 88.56 73 VAL A C 1
ATOM 561 O O . VAL A 1 73 ? -26.461 -8.399 37.255 1.00 88.56 73 VAL A O 1
ATOM 564 N N . GLU A 1 74 ? -28.217 -7.022 37.103 1.00 85.31 74 GLU A N 1
ATOM 565 C CA . GLU A 1 74 ? -29.167 -7.943 36.501 1.00 85.31 74 GLU A CA 1
ATOM 566 C C . GLU A 1 74 ? -29.255 -7.650 34.999 1.00 85.31 74 GLU A C 1
ATOM 568 O O . GLU A 1 74 ? -29.446 -6.501 34.583 1.00 85.31 74 GLU A O 1
ATOM 573 N N . ILE A 1 75 ? -29.120 -8.689 34.180 1.00 85.81 75 ILE A N 1
ATOM 574 C CA . ILE A 1 75 ? -29.187 -8.598 32.725 1.00 85.81 75 ILE A CA 1
ATOM 575 C C . ILE A 1 75 ? -30.464 -9.299 32.272 1.00 85.81 75 ILE A C 1
ATOM 577 O O . ILE A 1 75 ? -30.644 -10.498 32.463 1.00 85.81 75 ILE A O 1
ATOM 581 N N . ASN A 1 76 ? -31.363 -8.547 31.646 1.00 82.44 76 ASN A N 1
ATOM 582 C CA . ASN A 1 76 ? -32.669 -9.028 31.226 1.00 82.44 76 ASN A CA 1
ATOM 583 C C . ASN A 1 76 ? -32.874 -8.809 29.725 1.00 82.44 76 ASN A C 1
ATOM 585 O O . ASN A 1 76 ? -32.653 -7.715 29.207 1.00 82.44 76 ASN A O 1
ATOM 589 N N . GLN A 1 77 ? -33.362 -9.833 29.031 1.00 76.69 77 GLN A N 1
ATOM 590 C CA . GLN A 1 77 ? -33.761 -9.745 27.634 1.00 76.69 77 GLN A CA 1
ATOM 591 C C . GLN A 1 77 ? -35.265 -10.005 27.497 1.00 76.69 77 GLN A C 1
ATOM 593 O O . GLN A 1 77 ? -35.710 -11.133 27.312 1.00 76.69 77 GLN A O 1
ATOM 598 N N . GLN A 1 78 ? -36.062 -8.938 27.571 1.00 70.31 78 GLN A N 1
ATOM 599 C CA . GLN A 1 78 ? -37.512 -9.027 27.344 1.00 70.31 78 GLN A CA 1
ATOM 600 C C . GLN A 1 78 ? -37.879 -8.978 25.854 1.00 70.31 78 GLN A C 1
ATOM 602 O O . GLN A 1 78 ? -38.946 -9.442 25.463 1.00 70.31 78 GLN A O 1
ATOM 607 N N . ASN A 1 79 ? -37.009 -8.397 25.024 1.00 77.69 79 ASN A N 1
ATOM 608 C CA . ASN A 1 79 ? -37.185 -8.255 23.583 1.00 77.69 79 ASN A CA 1
ATOM 609 C C . ASN A 1 79 ? -35.952 -8.857 22.880 1.00 77.69 79 ASN A C 1
ATOM 611 O O . ASN A 1 79 ? -34.834 -8.547 23.297 1.00 77.69 79 ASN A O 1
ATOM 615 N N . PRO A 1 80 ? -36.118 -9.674 21.821 1.00 78.12 80 PRO A N 1
ATOM 616 C CA . PRO A 1 80 ? -34.998 -10.196 21.034 1.00 78.12 80 PRO A CA 1
ATOM 617 C C . PRO A 1 80 ? -33.975 -9.128 20.615 1.00 78.12 80 PRO A C 1
ATOM 619 O O . PRO A 1 80 ? -32.773 -9.387 20.660 1.00 78.12 80 PRO A O 1
ATOM 622 N N . ASP A 1 81 ? -34.445 -7.917 20.310 1.00 83.81 81 ASP A N 1
ATOM 623 C CA . ASP A 1 81 ? -33.636 -6.816 19.781 1.00 83.81 81 ASP A CA 1
ATOM 624 C C . ASP A 1 81 ? -33.040 -5.907 20.868 1.00 83.81 81 ASP A C 1
ATOM 626 O O . ASP A 1 81 ? -32.282 -4.982 20.560 1.00 83.81 81 ASP A O 1
ATOM 630 N N . ARG A 1 82 ? -33.388 -6.126 22.146 1.00 85.44 82 ARG A N 1
ATOM 631 C CA . ARG A 1 82 ? -32.992 -5.227 23.236 1.00 85.44 82 ARG A CA 1
ATOM 632 C C . ARG A 1 82 ? -32.637 -5.964 24.523 1.00 85.44 82 ARG A C 1
ATOM 634 O O . ARG A 1 82 ? -33.477 -6.628 25.129 1.00 85.44 82 ARG A O 1
ATOM 641 N N . LEU A 1 83 ? -31.411 -5.743 24.982 1.00 87.81 83 LEU A N 1
ATOM 642 C CA . LEU A 1 83 ? -30.921 -6.164 26.288 1.00 87.81 83 LEU A CA 1
ATOM 643 C C . LEU A 1 83 ? -31.065 -5.006 27.276 1.00 87.81 83 LEU A C 1
ATOM 645 O O . LEU A 1 83 ? -30.710 -3.876 26.953 1.00 87.81 83 LEU A O 1
ATOM 649 N N . THR A 1 84 ? -31.558 -5.265 28.477 1.00 89.50 84 THR A N 1
ATOM 650 C CA . THR A 1 84 ? -31.667 -4.275 29.549 1.00 89.50 84 THR A CA 1
ATOM 651 C C . THR A 1 84 ? -30.794 -4.708 30.718 1.00 89.50 84 THR A C 1
ATOM 653 O O . THR A 1 84 ? -30.926 -5.822 31.208 1.00 89.50 84 THR A O 1
ATOM 656 N N . VAL A 1 85 ? -29.915 -3.820 31.172 1.00 90.81 85 VAL A N 1
ATOM 657 C CA . VAL A 1 85 ? -29.036 -4.025 32.325 1.00 90.81 85 VAL A CA 1
ATOM 658 C C . VAL A 1 85 ? -29.490 -3.093 33.436 1.00 90.81 85 VAL A C 1
ATOM 660 O O . VAL A 1 85 ? -29.625 -1.888 33.212 1.00 90.81 85 VAL A O 1
ATOM 663 N N . ARG A 1 86 ? -29.757 -3.638 34.621 1.00 90.69 86 ARG A N 1
ATOM 664 C CA . ARG A 1 86 ? -30.229 -2.894 35.793 1.00 90.69 86 ARG A CA 1
ATOM 665 C C . ARG A 1 86 ? -29.440 -3.303 37.023 1.00 90.69 86 ARG A C 1
ATOM 667 O O . ARG A 1 86 ? -29.230 -4.484 37.237 1.00 90.69 86 ARG A O 1
ATOM 674 N N . GLY A 1 87 ? -29.058 -2.355 37.864 1.00 90.88 87 GLY A N 1
ATOM 675 C CA . GLY A 1 87 ? -28.331 -2.666 39.091 1.00 90.88 87 GLY A CA 1
ATOM 676 C C . GLY A 1 87 ? -27.557 -1.467 39.597 1.00 90.88 87 GLY A C 1
ATOM 677 O O . GLY A 1 87 ? -27.925 -0.337 39.279 1.00 90.88 87 GLY A O 1
ATOM 678 N N . LEU A 1 88 ? -26.486 -1.717 40.349 1.00 91.94 88 LEU A N 1
ATOM 679 C CA . LEU A 1 88 ? -25.622 -0.666 40.884 1.00 91.94 88 LEU A CA 1
ATOM 680 C C . LEU A 1 88 ? -25.072 0.233 39.771 1.00 91.94 88 LEU A C 1
ATOM 682 O O . LEU A 1 88 ? -24.662 -0.245 38.710 1.00 91.94 88 LEU A O 1
ATOM 686 N N . ASN A 1 89 ? -24.994 1.536 40.041 1.00 92.94 89 ASN A N 1
ATOM 687 C CA . ASN A 1 89 ? -24.481 2.523 39.090 1.00 92.94 89 ASN A CA 1
ATOM 688 C C . ASN A 1 89 ? -23.094 2.158 38.545 1.00 92.94 89 ASN A C 1
ATOM 690 O O . ASN A 1 89 ? -22.865 2.261 37.343 1.00 92.94 89 ASN A O 1
ATOM 694 N N . SER A 1 90 ? -22.183 1.687 39.398 1.00 92.88 90 SER A N 1
ATOM 695 C CA . SER A 1 90 ? -20.837 1.263 38.995 1.00 92.88 90 SER A CA 1
ATOM 696 C C . SER A 1 90 ? -20.855 0.114 37.983 1.00 92.88 90 SER A C 1
ATOM 698 O O . SER A 1 90 ? -20.144 0.176 36.982 1.00 92.88 90 SER A O 1
ATOM 700 N N . GLY A 1 91 ? -21.689 -0.903 38.208 1.00 91.56 91 GLY A N 1
ATOM 701 C CA . GLY A 1 91 ? -21.805 -2.051 37.313 1.00 91.56 91 GLY A CA 1
ATOM 702 C C . GLY A 1 91 ? -22.446 -1.694 35.974 1.00 91.56 91 GLY A C 1
ATOM 703 O O . GLY A 1 91 ? -21.953 -2.104 34.924 1.00 91.56 91 GLY A O 1
ATOM 704 N N . VAL A 1 92 ? -23.503 -0.872 35.984 1.00 92.88 92 VAL A N 1
ATOM 705 C CA . VAL A 1 92 ? -24.144 -0.391 34.746 1.00 92.88 92 VAL A CA 1
ATOM 706 C C . VAL A 1 92 ? -23.182 0.491 33.938 1.00 92.88 92 VAL A C 1
ATOM 708 O O . VAL A 1 92 ? -23.105 0.352 32.716 1.00 92.88 92 VAL A O 1
ATOM 711 N N . ILE A 1 93 ? -22.403 1.356 34.602 1.00 93.62 93 ILE A N 1
ATOM 712 C CA . ILE A 1 93 ? -21.362 2.176 33.960 1.00 93.62 93 ILE A CA 1
ATOM 713 C C . ILE A 1 93 ? -20.284 1.295 33.325 1.00 93.62 93 ILE A C 1
ATOM 715 O O . ILE A 1 93 ? -19.883 1.563 32.193 1.00 93.62 93 ILE A O 1
ATOM 719 N N . GLU A 1 94 ? -19.834 0.244 34.011 1.00 92.00 94 GLU A N 1
ATOM 720 C CA . GLU A 1 94 ? -18.817 -0.666 33.478 1.00 92.00 94 GLU A CA 1
ATOM 721 C C . GLU A 1 94 ? -19.321 -1.428 32.245 1.00 92.00 94 GLU A C 1
ATOM 723 O O . GLU A 1 94 ? -18.633 -1.490 31.224 1.00 92.00 94 GLU A O 1
ATOM 728 N N . PHE A 1 95 ? -20.563 -1.916 32.284 1.00 91.19 95 PHE A N 1
ATOM 729 C CA . PHE A 1 95 ? -21.202 -2.551 31.130 1.00 91.19 95 PHE A CA 1
ATOM 730 C C . PHE A 1 95 ? -21.271 -1.589 29.935 1.00 91.19 95 PHE A C 1
ATOM 732 O O . PHE A 1 95 ? -20.891 -1.936 28.816 1.00 91.19 95 PHE A O 1
ATOM 739 N N . ASN A 1 96 ? -21.701 -0.346 30.171 1.00 93.06 96 ASN A N 1
ATOM 740 C CA . ASN A 1 96 ? -21.748 0.687 29.138 1.00 93.06 96 ASN A CA 1
ATOM 741 C C . ASN A 1 96 ? -20.344 0.997 28.587 1.00 93.06 96 ASN A C 1
ATOM 743 O O . ASN A 1 96 ? -20.166 1.090 27.375 1.00 93.06 96 ASN A O 1
ATOM 747 N N . ARG A 1 97 ? -19.321 1.083 29.447 1.00 94.50 97 ARG A N 1
ATOM 748 C CA . ARG A 1 97 ? -17.927 1.315 29.042 1.00 94.50 97 ARG A CA 1
ATOM 749 C C . ARG A 1 97 ? -17.435 0.255 28.054 1.00 94.50 97 ARG A C 1
ATOM 751 O O . ARG A 1 97 ? -16.786 0.614 27.071 1.00 94.50 97 ARG A O 1
ATOM 758 N N . LEU A 1 98 ? -17.744 -1.020 28.292 1.00 92.81 98 LEU A N 1
ATOM 759 C CA . LEU A 1 98 ? -17.364 -2.126 27.405 1.00 92.81 98 LEU A CA 1
ATOM 760 C C . LEU A 1 98 ? -18.076 -2.036 26.052 1.00 92.81 98 LEU A C 1
ATOM 762 O O . LEU A 1 98 ? -17.419 -2.047 25.011 1.00 92.81 98 LEU A O 1
ATOM 766 N N . VAL A 1 99 ? -19.398 -1.834 26.057 1.00 92.25 99 VAL A N 1
ATOM 767 C CA . VAL A 1 99 ? -20.194 -1.689 24.825 1.00 92.25 99 VAL A CA 1
ATOM 768 C C . VAL A 1 99 ? -19.730 -0.486 23.995 1.00 92.25 99 VAL A C 1
ATOM 770 O O . VAL A 1 99 ? -19.486 -0.612 22.793 1.00 92.25 99 VAL A O 1
ATOM 773 N N . GLN A 1 100 ? -19.537 0.677 24.623 1.00 93.06 100 GLN A N 1
ATOM 774 C CA . GLN A 1 100 ? -19.035 1.871 23.934 1.00 93.06 100 GLN A CA 1
ATOM 775 C C . GLN A 1 100 ? -17.599 1.683 23.441 1.00 93.06 100 GLN A C 1
ATOM 777 O O . GLN A 1 100 ? -17.266 2.115 22.338 1.00 93.06 100 GLN A O 1
ATOM 782 N N . GLY A 1 101 ? -16.751 0.997 24.211 1.00 93.94 101 GLY A N 1
ATOM 783 C CA . GLY A 1 101 ? -15.402 0.631 23.787 1.00 93.94 101 GLY A CA 1
ATOM 784 C C . GLY A 1 101 ? -15.409 -0.197 22.502 1.00 93.94 101 GLY A C 1
ATOM 785 O O . GLY A 1 101 ? -14.703 0.141 21.549 1.00 93.94 101 GLY A O 1
ATOM 786 N N . ALA A 1 102 ? -16.257 -1.224 22.436 1.00 92.25 102 ALA A N 1
ATOM 787 C CA . ALA A 1 102 ? -16.430 -2.058 21.252 1.00 92.25 102 ALA A CA 1
ATOM 788 C C . ALA A 1 102 ? -16.925 -1.266 20.031 1.00 92.25 102 ALA A C 1
ATOM 790 O O . ALA A 1 102 ? -16.366 -1.397 18.936 1.00 92.25 102 ALA A O 1
ATOM 791 N N . LEU A 1 103 ? -17.908 -0.381 20.218 1.00 91.94 103 LEU A N 1
ATOM 792 C CA . LEU A 1 103 ? -18.399 0.523 19.173 1.00 91.94 103 LEU A CA 1
ATOM 793 C C . LEU A 1 103 ? -17.289 1.437 18.638 1.00 91.94 103 LEU A C 1
ATOM 795 O O . LEU A 1 103 ? -17.091 1.527 17.426 1.00 91.94 103 LEU A O 1
ATOM 799 N N . VAL A 1 104 ? -16.513 2.067 19.523 1.00 92.56 104 VAL A N 1
ATOM 800 C CA . VAL A 1 104 ? -15.388 2.934 19.137 1.00 92.56 104 VAL A CA 1
ATOM 801 C C . VAL A 1 104 ? -14.331 2.151 18.355 1.00 92.56 104 VAL A C 1
ATOM 803 O O . VAL A 1 104 ? -13.858 2.631 17.321 1.00 92.56 104 VAL A O 1
ATOM 806 N N . ARG A 1 105 ? -13.982 0.929 18.786 1.00 92.69 105 ARG A N 1
ATOM 807 C CA . ARG A 1 105 ? -13.050 0.061 18.043 1.00 92.69 105 ARG A CA 1
ATOM 808 C C . ARG A 1 105 ? -13.583 -0.277 16.653 1.00 92.69 105 ARG A C 1
ATOM 810 O O . ARG A 1 105 ? -12.827 -0.234 15.684 1.00 92.69 105 ARG A O 1
ATOM 817 N N . GLN A 1 106 ? -14.877 -0.561 16.536 1.00 91.38 106 GLN A N 1
ATOM 818 C CA . GLN A 1 106 ? -15.517 -0.869 15.261 1.00 91.38 106 GLN A CA 1
ATOM 819 C C . GLN A 1 106 ? -15.566 0.337 14.315 1.00 91.38 106 GLN A C 1
ATOM 821 O O . GLN A 1 106 ? -15.347 0.177 13.111 1.00 91.38 106 GLN A O 1
ATOM 826 N N . VAL A 1 107 ? -15.873 1.533 14.820 1.00 91.88 107 VAL A N 1
ATOM 827 C CA . VAL A 1 107 ? -15.861 2.770 14.020 1.00 91.88 107 VAL A CA 1
ATOM 828 C C . VAL A 1 107 ? -14.451 3.037 13.512 1.00 91.88 107 VAL A C 1
ATOM 830 O O . VAL A 1 107 ? -14.252 3.135 12.301 1.00 91.88 107 VAL A O 1
ATOM 833 N N . ARG A 1 108 ? -13.463 3.011 14.412 1.00 93.06 108 ARG A N 1
ATOM 834 C CA . ARG A 1 108 ? -12.048 3.166 14.064 1.00 93.06 108 ARG A CA 1
ATOM 835 C C . ARG A 1 108 ? -11.607 2.145 13.017 1.00 93.06 108 ARG A C 1
ATOM 837 O O . ARG A 1 108 ? -10.954 2.521 12.053 1.00 93.06 108 ARG A O 1
ATOM 844 N N . GLY A 1 109 ? -11.978 0.872 13.156 1.00 94.31 109 GLY A N 1
ATOM 845 C CA . GLY A 1 109 ? -11.645 -0.163 12.171 1.00 94.31 109 GLY A CA 1
ATOM 846 C C . GLY A 1 109 ? -12.171 0.157 10.766 1.00 94.31 109 GLY A C 1
ATOM 847 O O . GLY A 1 109 ? -11.439 0.037 9.786 1.00 94.31 109 GLY A O 1
ATOM 848 N N . ARG A 1 110 ? -13.409 0.658 10.656 1.00 92.94 110 ARG A N 1
ATOM 849 C CA . ARG A 1 110 ? -13.972 1.085 9.362 1.00 92.94 110 ARG A CA 1
ATOM 850 C C . ARG A 1 110 ? -13.263 2.310 8.792 1.00 92.94 110 ARG A C 1
ATOM 852 O O . ARG A 1 110 ? -13.016 2.365 7.591 1.00 92.94 110 ARG A O 1
ATOM 859 N N . GLU A 1 111 ? -12.927 3.284 9.631 1.00 93.94 111 GLU A N 1
ATOM 860 C CA . GLU A 1 111 ? -12.157 4.456 9.203 1.00 93.94 111 GLU A CA 1
ATOM 861 C C . GLU A 1 111 ? -10.768 4.055 8.695 1.00 93.94 111 GLU A C 1
ATOM 863 O O . GLU A 1 111 ? -10.332 4.536 7.648 1.00 93.94 111 GLU A O 1
ATOM 868 N N . GLN A 1 112 ? -10.107 3.116 9.377 1.00 95.56 112 GLN A N 1
ATOM 869 C CA . GLN A 1 112 ? -8.841 2.535 8.933 1.00 95.56 112 GLN A CA 1
ATOM 870 C C . GLN A 1 112 ? -8.964 1.890 7.558 1.00 95.56 112 GLN A C 1
ATOM 872 O O . GLN A 1 112 ? -8.113 2.134 6.709 1.00 95.56 112 GLN A O 1
ATOM 877 N N . ASP A 1 113 ? -10.018 1.112 7.312 1.00 94.56 113 ASP A N 1
ATOM 878 C CA . ASP A 1 113 ? -10.256 0.480 6.013 1.00 94.56 113 ASP A CA 1
ATOM 879 C C . ASP A 1 113 ? -10.456 1.509 4.895 1.00 94.56 113 ASP A C 1
ATOM 881 O O . ASP A 1 113 ? -9.844 1.402 3.828 1.00 94.56 113 ASP A O 1
ATOM 885 N N . LEU A 1 114 ? -11.269 2.537 5.152 1.00 93.25 114 LEU A N 1
ATOM 886 C CA . LEU A 1 114 ? -11.539 3.609 4.193 1.00 93.25 114 LEU A CA 1
ATOM 887 C C . LEU A 1 114 ? -10.278 4.411 3.860 1.00 93.25 114 LEU A C 1
ATOM 889 O O . LEU A 1 114 ? -10.014 4.693 2.687 1.00 93.25 114 LEU A O 1
ATOM 893 N N . ILE A 1 115 ? -9.487 4.759 4.878 1.00 94.12 115 ILE A N 1
ATOM 894 C CA . ILE A 1 115 ? -8.223 5.475 4.696 1.00 94.12 115 ILE A CA 1
ATOM 895 C C . ILE A 1 115 ? -7.216 4.577 3.979 1.00 94.12 115 ILE A C 1
ATOM 897 O O . ILE A 1 115 ? -6.602 5.022 3.018 1.00 94.12 115 ILE A O 1
ATOM 901 N N . PHE A 1 116 ? -7.073 3.312 4.375 1.00 94.38 116 PHE A N 1
ATOM 902 C CA . PHE A 1 116 ? -6.097 2.391 3.788 1.00 94.38 116 PHE A CA 1
ATOM 903 C C . PHE A 1 116 ? -6.379 2.063 2.315 1.00 94.38 116 PHE A C 1
ATOM 905 O O . PHE A 1 116 ? -5.449 1.831 1.541 1.00 94.38 116 PHE A O 1
ATOM 912 N N . ALA A 1 117 ? -7.648 2.076 1.898 1.00 91.75 117 ALA A N 1
ATOM 913 C CA . ALA A 1 117 ? -8.013 1.939 0.491 1.00 91.75 117 ALA A CA 1
ATOM 914 C C . ALA A 1 117 ? -7.527 3.134 -0.353 1.00 91.75 117 ALA A C 1
ATOM 916 O O . ALA A 1 117 ? -7.095 2.958 -1.493 1.00 91.75 117 ALA A O 1
ATOM 917 N N . ARG A 1 118 ? -7.560 4.348 0.213 1.00 91.50 118 ARG A N 1
ATOM 918 C CA . ARG A 1 118 ? -7.223 5.603 -0.479 1.00 91.50 118 ARG A CA 1
ATOM 919 C C . ARG A 1 118 ? -5.770 6.020 -0.321 1.00 91.50 118 ARG A C 1
ATOM 921 O O . ARG A 1 118 ? -5.229 6.661 -1.207 1.00 91.50 118 ARG A O 1
ATOM 928 N N . VAL A 1 119 ? -5.137 5.689 0.794 1.00 93.12 119 VAL A N 1
ATOM 929 C CA . VAL A 1 119 ? -3.803 6.167 1.143 1.00 93.12 119 VAL A CA 1
ATOM 930 C C . VAL A 1 119 ? -2.986 5.025 1.716 1.00 93.12 119 VAL A C 1
ATOM 932 O O . VAL A 1 119 ? -3.404 4.350 2.657 1.00 93.12 119 VAL A O 1
ATOM 935 N N . ASN A 1 120 ? -1.789 4.838 1.164 1.00 94.56 120 ASN A N 1
ATOM 936 C CA . ASN A 1 120 ? -0.797 3.915 1.688 1.00 94.56 120 ASN A CA 1
ATOM 937 C C . ASN A 1 120 ? 0.499 4.647 2.027 1.00 94.56 120 ASN A C 1
ATOM 939 O O . ASN A 1 120 ? 1.249 5.085 1.151 1.00 94.56 120 ASN A O 1
ATOM 943 N N . TRP A 1 121 ? 0.792 4.707 3.316 1.00 96.25 121 TRP A N 1
ATOM 944 C CA . TRP A 1 121 ? 2.112 4.990 3.834 1.00 96.25 121 TRP A CA 1
ATOM 945 C C . TRP A 1 121 ? 3.001 3.764 3.655 1.00 96.25 121 TRP A C 1
ATOM 947 O O . TRP A 1 121 ? 2.616 2.634 3.961 1.00 96.25 121 TRP A O 1
ATOM 957 N N . CYS A 1 122 ? 4.189 3.995 3.113 1.00 96.00 122 CYS A N 1
ATOM 958 C CA . CYS A 1 122 ? 5.154 2.957 2.801 1.00 96.00 122 CYS A CA 1
ATOM 959 C C . CYS A 1 122 ? 6.501 3.284 3.439 1.00 96.00 122 CYS A C 1
ATOM 961 O O . CYS A 1 122 ? 6.878 4.454 3.520 1.00 96.00 122 CYS A O 1
ATOM 963 N N . ILE A 1 123 ? 7.233 2.245 3.823 1.00 95.81 123 ILE A N 1
ATOM 964 C CA . ILE A 1 123 ? 8.575 2.322 4.400 1.00 95.81 123 ILE A CA 1
ATOM 965 C C . ILE A 1 123 ? 9.565 1.569 3.508 1.00 95.81 123 ILE A C 1
ATOM 967 O O . ILE A 1 123 ? 9.208 0.576 2.869 1.00 95.81 123 ILE A O 1
ATOM 971 N N . LEU A 1 124 ? 10.792 2.074 3.393 1.00 92.94 124 LEU A N 1
ATOM 972 C CA . LEU A 1 124 ? 11.836 1.441 2.593 1.00 92.94 124 LEU A CA 1
ATOM 973 C C . LEU A 1 124 ? 12.553 0.376 3.430 1.00 92.94 124 LEU A C 1
ATOM 975 O O . LEU A 1 124 ? 13.303 0.695 4.352 1.00 92.94 124 LEU A O 1
ATOM 979 N N . GLY A 1 125 ? 12.343 -0.894 3.104 1.00 87.75 125 GLY A N 1
ATOM 980 C CA . GLY A 1 125 ? 13.031 -2.001 3.756 1.00 87.75 125 GLY A CA 1
ATOM 981 C C . GLY A 1 125 ? 14.545 -1.969 3.521 1.00 87.75 125 GLY A C 1
ATOM 982 O O . GLY A 1 125 ? 15.046 -1.342 2.583 1.00 87.75 125 GLY A O 1
ATOM 983 N N . ILE A 1 126 ? 15.284 -2.712 4.348 1.00 80.75 126 ILE A N 1
ATOM 984 C CA . ILE A 1 126 ? 16.759 -2.784 4.327 1.00 80.75 126 ILE A CA 1
ATOM 985 C C . ILE A 1 126 ? 17.343 -3.240 2.979 1.00 80.75 126 ILE A C 1
ATOM 987 O O . ILE A 1 126 ? 18.474 -2.906 2.644 1.00 80.75 126 ILE A O 1
ATOM 991 N N . TRP A 1 127 ? 16.556 -3.963 2.178 1.00 80.38 127 TRP A N 1
ATOM 992 C CA . TRP A 1 127 ? 16.933 -4.446 0.846 1.00 80.38 127 TRP A CA 1
ATOM 993 C C . TRP A 1 127 ? 16.618 -3.446 -0.278 1.00 80.38 127 TRP A C 1
ATOM 995 O O . TRP A 1 127 ? 16.721 -3.779 -1.457 1.00 80.38 127 TRP A O 1
ATOM 1005 N N . GLY A 1 128 ? 16.193 -2.226 0.064 1.00 83.19 128 GLY A N 1
ATOM 1006 C CA . GLY A 1 128 ? 15.783 -1.211 -0.907 1.00 83.19 128 GLY A CA 1
ATOM 1007 C C . GLY A 1 128 ? 14.424 -1.492 -1.554 1.00 83.19 128 GLY A C 1
ATOM 1008 O O . GLY A 1 128 ? 14.134 -0.956 -2.625 1.00 83.19 128 GLY A O 1
ATOM 1009 N N . VAL A 1 129 ? 13.595 -2.327 -0.921 1.00 86.69 129 VAL A N 1
ATOM 1010 C CA . VAL A 1 129 ? 12.240 -2.662 -1.376 1.00 86.69 129 VAL A CA 1
ATOM 1011 C C . VAL A 1 129 ? 11.227 -1.896 -0.534 1.00 86.69 129 VAL A C 1
ATOM 1013 O O . VAL A 1 129 ? 11.315 -1.877 0.688 1.00 86.69 129 VAL A O 1
ATOM 1016 N N . TRP A 1 130 ? 10.279 -1.236 -1.194 1.00 92.38 130 TRP A N 1
ATOM 1017 C CA . TRP A 1 130 ? 9.197 -0.523 -0.522 1.00 92.38 130 TRP A CA 1
ATOM 1018 C C . TRP A 1 130 ? 8.125 -1.488 -0.026 1.00 92.38 130 TRP A C 1
ATOM 1020 O O . TRP A 1 130 ? 7.653 -2.330 -0.788 1.00 92.38 130 TRP A O 1
ATOM 1030 N N . GLU A 1 131 ? 7.678 -1.286 1.208 1.00 94.00 131 GLU A N 1
ATOM 1031 C CA . GLU A 1 131 ? 6.627 -2.076 1.845 1.00 94.00 131 GLU A CA 1
ATOM 1032 C C . GLU A 1 131 ? 5.517 -1.169 2.376 1.00 94.00 131 GLU A C 1
ATOM 1034 O O . GLU A 1 131 ? 5.780 -0.044 2.804 1.00 94.00 131 GLU A O 1
ATOM 1039 N N . ARG A 1 132 ? 4.264 -1.643 2.341 1.00 95.25 132 ARG A N 1
ATOM 1040 C CA . ARG A 1 132 ? 3.134 -0.914 2.935 1.00 95.25 132 ARG A CA 1
ATOM 1041 C C . ARG A 1 132 ? 3.169 -1.075 4.446 1.00 95.25 132 ARG A C 1
ATOM 1043 O O . ARG A 1 132 ? 3.282 -2.195 4.938 1.00 95.25 132 ARG A O 1
ATOM 1050 N N . LEU A 1 133 ? 2.991 0.027 5.164 1.00 96.56 133 LEU A N 1
ATOM 1051 C CA . LEU A 1 133 ? 2.761 -0.036 6.599 1.00 96.56 133 LEU A CA 1
ATOM 1052 C C . LEU A 1 133 ? 1.382 -0.658 6.892 1.00 96.56 133 LEU A C 1
ATOM 1054 O O . LEU A 1 133 ? 0.455 -0.479 6.097 1.00 96.56 133 LEU A O 1
ATOM 1058 N N . PRO A 1 134 ? 1.217 -1.379 8.015 1.00 96.69 134 PRO A N 1
ATOM 1059 C CA . PRO A 1 134 ? -0.075 -1.915 8.443 1.00 96.69 134 PRO A CA 1
ATOM 1060 C C . PRO A 1 134 ? -1.161 -0.838 8.574 1.00 96.69 134 PRO A C 1
ATOM 1062 O O . PRO A 1 134 ? -0.856 0.331 8.807 1.00 96.69 134 PRO A O 1
ATOM 1065 N N . LYS A 1 135 ? -2.442 -1.237 8.497 1.00 96.19 135 LYS A N 1
ATOM 1066 C CA . LYS A 1 135 ? -3.607 -0.328 8.583 1.00 96.19 135 LYS A CA 1
ATOM 1067 C C . LYS A 1 135 ? -3.549 0.618 9.782 1.00 96.19 135 LYS A C 1
ATOM 1069 O O . LYS A 1 135 ? -3.804 1.808 9.634 1.00 96.19 135 LYS A O 1
ATOM 1074 N N . GLU A 1 136 ? -3.163 0.094 10.941 1.00 95.38 136 GLU A N 1
ATOM 1075 C CA . GLU A 1 136 ? -3.028 0.870 12.172 1.00 95.38 136 GLU A CA 1
ATOM 1076 C C . GLU A 1 136 ? -1.954 1.962 12.049 1.00 95.38 136 GLU A C 1
ATOM 1078 O O . GLU A 1 136 ? -2.236 3.135 12.273 1.00 95.38 136 GLU A O 1
ATOM 1083 N N . ALA A 1 137 ? -0.744 1.602 11.614 1.00 96.88 137 ALA A N 1
ATOM 1084 C CA . ALA A 1 137 ? 0.344 2.556 11.405 1.00 96.88 137 ALA A CA 1
ATOM 1085 C C . ALA A 1 137 ? 0.009 3.585 10.314 1.00 96.88 137 ALA A C 1
ATOM 1087 O O . ALA A 1 137 ? 0.279 4.775 10.466 1.00 96.88 137 ALA A O 1
ATOM 1088 N N . ASN A 1 138 ? -0.635 3.143 9.232 1.00 97.12 138 ASN A N 1
ATOM 1089 C CA . ASN A 1 138 ? -1.127 4.011 8.169 1.00 97.12 138 ASN A CA 1
ATOM 1090 C C . ASN A 1 138 ? -2.138 5.041 8.696 1.00 97.12 138 ASN A C 1
ATOM 1092 O O . ASN A 1 138 ? -2.045 6.222 8.373 1.00 97.12 138 ASN A O 1
ATOM 1096 N N . TYR A 1 139 ? -3.082 4.601 9.529 1.00 96.44 139 TYR A N 1
ATOM 1097 C CA . TYR A 1 139 ? -4.078 5.461 10.162 1.00 96.44 139 TYR A CA 1
ATOM 1098 C C . TYR A 1 139 ? -3.455 6.450 11.147 1.00 96.44 139 TYR A C 1
ATOM 1100 O O . TYR A 1 139 ? -3.821 7.623 11.146 1.00 96.44 139 TYR A O 1
ATOM 1108 N N . GLN A 1 140 ? -2.487 6.011 11.953 1.00 96.12 140 GLN A N 1
ATOM 1109 C CA . GLN A 1 140 ? -1.732 6.886 12.853 1.00 96.12 140 GLN A CA 1
ATOM 1110 C C . GLN A 1 140 ? -1.005 7.994 12.087 1.00 96.12 140 GLN A C 1
ATOM 1112 O O . GLN A 1 140 ? -1.085 9.158 12.475 1.00 96.12 140 GLN A O 1
ATOM 1117 N N . LEU A 1 141 ? -0.338 7.647 10.983 1.00 96.81 141 LEU A N 1
ATOM 1118 C CA . LEU A 1 141 ? 0.383 8.607 10.146 1.00 96.81 141 LEU A CA 1
ATOM 1119 C C . LEU A 1 141 ? -0.549 9.623 9.496 1.00 96.81 141 LEU A C 1
ATOM 1121 O O . LEU A 1 141 ? -0.278 10.820 9.561 1.00 96.81 141 LEU A O 1
ATOM 1125 N N . GLU A 1 142 ? -1.658 9.163 8.919 1.00 96.12 142 GLU A N 1
ATOM 1126 C CA . GLU A 1 142 ? -2.605 10.048 8.236 1.00 96.12 142 GLU A CA 1
ATOM 1127 C C . GLU A 1 142 ? -3.296 11.023 9.201 1.00 96.12 142 GLU A C 1
ATOM 1129 O O . GLU A 1 142 ? -3.576 12.161 8.836 1.00 96.12 142 GLU A O 1
ATOM 1134 N N . ASN A 1 143 ? -3.504 10.612 10.455 1.00 94.50 143 ASN A N 1
ATOM 1135 C CA . ASN A 1 143 ? -4.100 11.449 11.498 1.00 94.50 143 ASN A CA 1
ATOM 1136 C C . ASN A 1 143 ? -3.064 12.176 12.375 1.00 94.50 143 ASN A C 1
ATOM 1138 O O . ASN A 1 143 ? -3.430 12.765 13.391 1.00 94.50 143 ASN A O 1
ATOM 1142 N N . ASN A 1 144 ? -1.772 12.124 12.026 1.00 94.44 144 ASN A N 1
ATOM 1143 C CA . ASN A 1 144 ? -0.674 12.713 12.803 1.00 94.44 144 ASN A CA 1
ATOM 1144 C C . ASN A 1 144 ? -0.620 12.245 14.282 1.00 94.44 144 ASN A C 1
ATOM 1146 O O . ASN A 1 144 ? -0.110 12.945 15.158 1.00 94.44 144 ASN A O 1
ATOM 1150 N N . ASN A 1 145 ? -1.126 11.044 14.575 1.00 94.06 145 ASN A N 1
ATOM 1151 C CA . ASN A 1 145 ? -1.115 10.425 15.901 1.00 94.06 145 ASN A CA 1
ATOM 1152 C C . ASN A 1 145 ? 0.090 9.480 16.051 1.00 94.06 145 ASN A C 1
ATOM 1154 O O . ASN A 1 145 ? -0.058 8.263 16.134 1.00 94.06 145 ASN A O 1
ATOM 1158 N N . ILE A 1 146 ? 1.296 10.054 16.041 1.00 93.81 146 ILE A N 1
ATOM 1159 C CA . ILE A 1 146 ? 2.568 9.308 15.972 1.00 93.81 146 ILE A CA 1
ATOM 1160 C C . ILE A 1 146 ? 3.416 9.381 17.252 1.00 93.81 146 ILE A C 1
ATOM 1162 O O . ILE A 1 146 ? 4.544 8.892 17.268 1.00 93.81 146 ILE A O 1
ATOM 1166 N N . PHE A 1 147 ? 2.898 9.974 18.336 1.00 89.19 147 PHE A N 1
ATOM 1167 C CA . PHE A 1 147 ? 3.640 10.186 19.592 1.00 89.19 147 PHE A CA 1
ATOM 1168 C C . PHE A 1 147 ? 4.168 8.877 20.205 1.00 89.19 147 PHE A C 1
ATOM 1170 O O . PHE A 1 147 ? 5.255 8.839 20.773 1.00 89.19 147 PHE A O 1
ATOM 1177 N N . GLY A 1 148 ? 3.421 7.782 20.042 1.00 88.38 148 GLY A N 1
ATOM 1178 C CA . GLY A 1 148 ? 3.802 6.454 20.517 1.00 88.38 148 GLY A CA 1
ATOM 1179 C C . GLY A 1 148 ? 4.730 5.673 19.584 1.00 88.38 148 GLY A C 1
ATOM 1180 O O . GLY A 1 148 ? 5.111 4.565 19.957 1.00 88.38 148 GLY A O 1
ATOM 1181 N N . GLY A 1 149 ? 5.091 6.213 18.415 1.00 93.69 149 GLY A N 1
ATOM 1182 C CA . GLY A 1 149 ? 5.746 5.493 17.320 1.00 93.69 149 GLY A CA 1
ATOM 1183 C C . GLY A 1 149 ? 4.790 4.585 16.538 1.00 93.69 149 GLY A C 1
ATOM 1184 O O . GLY A 1 149 ? 3.708 4.250 17.014 1.00 93.69 149 GLY A O 1
ATOM 1185 N N . VAL A 1 150 ? 5.209 4.170 15.343 1.00 96.75 150 VAL A N 1
ATOM 1186 C CA . VAL A 1 150 ? 4.432 3.301 14.442 1.00 96.75 150 VAL A CA 1
ATOM 1187 C C . VAL A 1 150 ? 5.116 1.946 14.273 1.00 96.75 150 VAL A C 1
ATOM 1189 O O . VAL A 1 150 ? 6.341 1.857 14.366 1.00 96.75 150 VAL A O 1
ATOM 1192 N N . LEU A 1 151 ? 4.339 0.892 14.026 1.00 96.38 151 LEU A N 1
ATOM 1193 C CA . LEU A 1 151 ? 4.857 -0.449 13.739 1.00 96.38 151 LEU A CA 1
ATOM 1194 C C . LEU A 1 151 ? 4.842 -0.716 12.234 1.00 96.38 151 LEU A C 1
ATOM 1196 O O . LEU A 1 151 ? 3.864 -0.389 11.562 1.00 96.38 151 LEU A O 1
ATOM 1200 N N . ASP A 1 152 ? 5.900 -1.325 11.709 1.00 95.00 152 ASP A N 1
ATOM 1201 C CA . ASP A 1 152 ? 5.880 -1.882 10.356 1.00 95.00 152 ASP A CA 1
ATOM 1202 C C .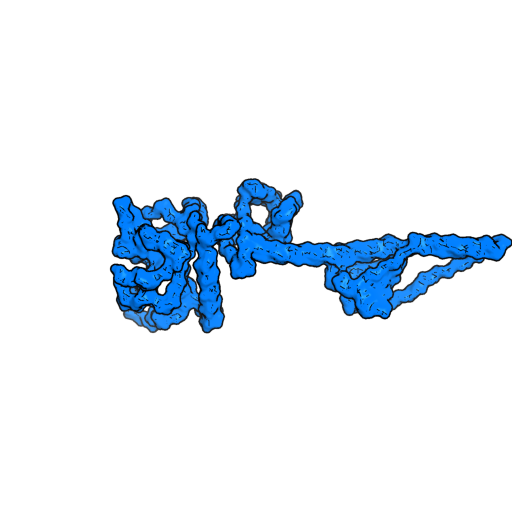 ASP A 1 152 ? 5.268 -3.293 10.316 1.00 95.00 152 ASP A C 1
ATOM 1204 O O . ASP A 1 152 ? 4.758 -3.810 11.313 1.00 95.00 152 ASP A O 1
ATOM 1208 N N . ALA A 1 153 ? 5.278 -3.909 9.132 1.00 93.00 153 ALA A N 1
ATOM 1209 C CA . ALA A 1 153 ? 4.720 -5.241 8.917 1.00 93.00 153 ALA A CA 1
ATOM 1210 C C . ALA A 1 153 ? 5.488 -6.347 9.665 1.00 93.00 153 ALA A C 1
ATOM 1212 O O . ALA A 1 153 ? 4.939 -7.425 9.885 1.00 93.00 153 ALA A O 1
ATOM 1213 N N . GLN A 1 154 ? 6.730 -6.083 10.075 1.00 91.81 154 GLN A N 1
ATOM 1214 C CA . GLN A 1 154 ? 7.585 -6.995 10.833 1.00 91.81 154 GLN A CA 1
ATOM 1215 C C . GLN A 1 154 ? 7.477 -6.767 12.348 1.00 91.81 154 GLN A C 1
ATOM 1217 O O . GLN A 1 154 ? 8.124 -7.470 13.123 1.00 91.81 154 GLN A O 1
ATOM 1222 N N . GLY A 1 155 ? 6.667 -5.798 12.787 1.00 92.69 155 GLY A N 1
ATOM 1223 C CA . GLY A 1 155 ? 6.537 -5.425 14.193 1.00 92.69 155 GLY A CA 1
ATOM 1224 C C . GLY A 1 155 ? 7.705 -4.583 14.714 1.00 92.69 155 GLY A C 1
ATOM 1225 O O . GLY A 1 155 ? 7.814 -4.374 15.924 1.00 92.69 155 GLY A O 1
ATOM 1226 N N . GLN A 1 156 ? 8.573 -4.072 13.837 1.00 93.06 156 GLN A N 1
ATOM 1227 C CA . GLN A 1 156 ? 9.605 -3.122 14.227 1.00 93.06 156 GLN A CA 1
ATOM 1228 C C . GLN A 1 156 ? 8.969 -1.749 14.457 1.00 93.06 156 GLN A C 1
ATOM 1230 O O . GLN A 1 156 ? 8.138 -1.267 13.687 1.00 93.06 156 GLN A O 1
ATOM 1235 N N . LYS A 1 157 ? 9.369 -1.118 15.562 1.00 96.19 157 LYS A N 1
ATOM 1236 C CA . LYS A 1 157 ? 8.847 0.168 16.012 1.00 96.19 157 LYS A CA 1
ATOM 1237 C C . LYS A 1 15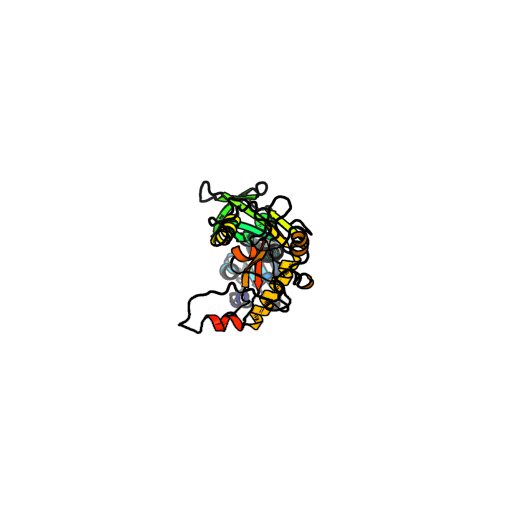7 ? 9.701 1.330 15.518 1.00 96.19 157 LYS A C 1
ATOM 1239 O O . LYS A 1 157 ? 10.929 1.288 15.633 1.00 96.19 157 LYS A O 1
ATOM 1244 N N . TRP A 1 158 ? 9.038 2.378 15.040 1.00 96.44 158 TRP A N 1
ATOM 1245 C CA . TRP A 1 158 ? 9.651 3.533 14.396 1.00 96.44 158 TRP A CA 1
ATOM 1246 C C . TRP A 1 158 ? 9.150 4.855 14.979 1.00 96.44 158 TRP A C 1
ATOM 1248 O O . TRP A 1 158 ? 7.947 5.063 15.135 1.00 96.44 158 TRP A O 1
ATOM 1258 N N . THR A 1 159 ? 10.073 5.779 15.231 1.00 96.38 159 THR A N 1
ATOM 1259 C CA . THR A 1 159 ? 9.770 7.195 15.463 1.00 96.38 159 THR A CA 1
ATOM 1260 C C . THR A 1 159 ? 9.787 7.918 14.124 1.00 96.38 159 THR A C 1
ATOM 1262 O O . THR A 1 159 ? 10.759 7.809 13.378 1.00 96.38 159 THR A O 1
ATOM 1265 N N . VAL A 1 160 ? 8.725 8.657 13.808 1.00 96.81 160 VAL A N 1
ATOM 1266 C CA . VAL A 1 160 ? 8.527 9.222 12.469 1.00 96.81 160 VAL A CA 1
ATOM 1267 C C . VAL A 1 160 ? 8.775 10.726 12.438 1.00 96.81 160 VAL A C 1
ATOM 1269 O O . VAL A 1 160 ? 8.238 11.479 13.246 1.00 96.81 160 VAL A O 1
ATOM 1272 N N . ASN A 1 161 ? 9.546 11.166 11.446 1.00 95.00 161 ASN A N 1
ATOM 1273 C CA . ASN A 1 161 ? 9.704 12.560 11.063 1.00 95.00 161 ASN A CA 1
ATOM 1274 C C . ASN A 1 161 ? 8.966 12.811 9.739 1.00 95.00 161 ASN A C 1
ATOM 1276 O O . ASN A 1 161 ? 9.520 12.617 8.656 1.00 95.00 161 ASN A O 1
ATOM 1280 N N . LEU A 1 162 ? 7.721 13.289 9.825 1.00 93.88 162 LEU A N 1
ATOM 1281 C CA . LEU A 1 162 ? 6.892 13.578 8.647 1.00 93.88 162 LEU A CA 1
ATOM 1282 C C . LEU A 1 162 ? 7.454 14.702 7.767 1.00 93.88 162 LEU A C 1
ATOM 1284 O O . LEU A 1 162 ? 7.221 14.702 6.564 1.00 93.88 162 LEU A O 1
ATOM 1288 N N . LYS A 1 163 ? 8.218 15.647 8.333 1.00 93.12 163 LYS A N 1
ATOM 1289 C CA . LYS A 1 163 ? 8.840 16.726 7.546 1.00 93.12 163 LYS A CA 1
ATOM 1290 C C . LYS A 1 163 ? 9.995 16.204 6.693 1.00 93.12 163 LYS A C 1
ATOM 1292 O O . LYS A 1 163 ? 10.155 16.635 5.558 1.00 93.12 163 LYS A O 1
ATOM 1297 N N . GLY A 1 164 ? 10.790 15.294 7.254 1.00 93.62 164 GLY A N 1
ATOM 1298 C CA . GLY A 1 164 ? 11.890 14.632 6.549 1.00 93.62 164 GLY A CA 1
ATOM 1299 C C . GLY A 1 164 ? 11.446 13.461 5.672 1.00 93.62 164 GLY A C 1
ATOM 1300 O O . GLY A 1 164 ? 12.221 13.016 4.837 1.00 93.62 164 GLY A O 1
ATOM 1301 N N . MET A 1 165 ? 10.208 12.977 5.842 1.00 95.19 165 MET A N 1
ATOM 1302 C CA . MET A 1 165 ? 9.730 11.712 5.271 1.00 95.19 165 MET A CA 1
ATOM 1303 C C . MET A 1 165 ? 10.668 10.549 5.624 1.00 95.19 165 MET A C 1
ATOM 1305 O O . MET A 1 165 ? 11.061 9.749 4.776 1.00 95.19 165 MET A O 1
ATOM 1309 N N . GLU A 1 166 ? 11.021 10.461 6.906 1.00 96.06 166 GLU A N 1
ATOM 1310 C CA . GLU A 1 166 ? 11.959 9.478 7.448 1.00 96.06 166 GLU A CA 1
ATOM 1311 C C . GLU A 1 166 ? 11.422 8.850 8.737 1.00 96.06 166 GLU A C 1
ATOM 1313 O O . GLU A 1 166 ? 10.632 9.447 9.474 1.00 96.06 166 GLU A O 1
ATOM 1318 N N . ALA A 1 167 ? 11.868 7.630 9.004 1.00 96.25 167 ALA A N 1
ATOM 1319 C CA . ALA A 1 167 ? 11.549 6.843 10.179 1.00 96.25 167 ALA A CA 1
ATOM 1320 C C . ALA A 1 167 ? 12.847 6.353 10.825 1.00 96.25 167 ALA A C 1
ATOM 1322 O O . ALA A 1 167 ? 13.673 5.735 10.157 1.00 96.25 167 ALA A O 1
ATOM 1323 N N . THR A 1 168 ? 13.012 6.581 12.125 1.00 96.19 168 THR A N 1
ATOM 1324 C CA . THR A 1 168 ? 14.164 6.099 12.900 1.00 96.19 168 THR A CA 1
ATOM 1325 C C . THR A 1 168 ? 13.726 4.952 13.796 1.00 96.19 168 THR A C 1
ATOM 1327 O O . THR A 1 168 ? 12.738 5.072 14.523 1.00 96.19 168 THR A O 1
ATOM 1330 N N . SER A 1 169 ? 14.439 3.829 13.740 1.00 95.06 169 SER A N 1
ATOM 1331 C CA . SER A 1 169 ? 14.114 2.652 14.543 1.00 95.06 169 SER A CA 1
ATOM 1332 C C . SER A 1 169 ? 14.275 2.959 16.030 1.00 95.06 169 SER A C 1
ATOM 1334 O O . SER A 1 169 ? 15.283 3.521 16.459 1.00 95.06 169 SER A O 1
ATOM 1336 N N . VAL A 1 170 ? 13.280 2.567 16.826 1.00 93.12 170 VAL A N 1
ATOM 1337 C CA . VAL A 1 170 ? 13.322 2.692 18.291 1.00 93.12 170 VAL A CA 1
ATOM 1338 C C . VAL A 1 170 ? 14.211 1.609 18.905 1.00 93.12 170 VAL A C 1
ATOM 1340 O O . VAL A 1 170 ? 14.918 1.863 19.875 1.00 93.12 170 VAL A O 1
ATOM 1343 N N . ASN A 1 171 ? 14.200 0.407 18.322 1.00 88.50 171 ASN A N 1
ATOM 1344 C CA . ASN A 1 171 ? 14.878 -0.763 18.892 1.00 88.50 171 ASN A CA 1
ATOM 1345 C C . ASN A 1 171 ? 16.284 -0.981 18.310 1.00 88.50 171 ASN A C 1
ATOM 1347 O O . ASN A 1 171 ? 17.070 -1.740 18.871 1.00 88.50 171 ASN A O 1
ATOM 1351 N N . THR A 1 172 ? 16.609 -0.339 17.185 1.00 88.69 172 THR A N 1
ATOM 1352 C CA . THR A 1 172 ? 17.891 -0.494 16.482 1.00 88.69 172 THR A CA 1
ATOM 1353 C C . THR A 1 172 ? 18.533 0.878 16.285 1.00 88.69 172 THR A C 1
ATOM 1355 O O . THR A 1 172 ? 18.203 1.581 15.327 1.00 88.69 172 THR A O 1
ATOM 1358 N N . PRO A 1 173 ? 19.450 1.282 17.180 1.00 86.56 173 PRO A N 1
ATOM 1359 C CA . PRO A 1 173 ? 20.085 2.591 17.113 1.00 86.56 173 PRO A CA 1
ATOM 1360 C C . PRO A 1 173 ? 20.747 2.850 15.754 1.00 86.56 173 PRO A C 1
ATOM 1362 O O . PRO A 1 173 ? 21.459 1.999 15.224 1.00 86.56 173 PRO A O 1
ATOM 1365 N N . GLY A 1 174 ? 20.514 4.038 15.192 1.00 86.12 174 GLY A N 1
ATOM 1366 C CA . GLY A 1 174 ? 21.118 4.480 13.930 1.00 86.12 174 GLY A CA 1
ATOM 1367 C C . GLY A 1 174 ? 20.449 3.953 12.656 1.00 86.12 174 GLY A C 1
ATOM 1368 O O . GLY A 1 174 ? 20.785 4.425 11.571 1.00 86.12 174 GLY A O 1
ATOM 1369 N N . LEU A 1 175 ? 19.484 3.032 12.754 1.00 92.25 175 LEU A N 1
ATOM 1370 C CA . LEU A 1 175 ? 18.721 2.587 11.591 1.00 92.25 175 LEU A CA 1
ATOM 1371 C C . LEU A 1 175 ? 17.668 3.637 11.219 1.00 92.25 175 LEU A C 1
ATOM 1373 O O . LEU A 1 175 ? 16.705 3.856 11.956 1.00 92.25 175 LEU A O 1
ATOM 1377 N N . VAL A 1 176 ? 17.848 4.250 10.050 1.00 93.94 176 VAL A N 1
ATOM 1378 C CA . VAL A 1 176 ? 16.913 5.210 9.455 1.00 93.94 176 VAL A CA 1
ATOM 1379 C C . VAL A 1 176 ? 16.384 4.642 8.144 1.00 93.94 176 VAL A C 1
ATOM 1381 O O . VAL A 1 176 ? 17.144 4.121 7.327 1.00 93.94 176 VAL A O 1
ATOM 1384 N N . SER A 1 177 ? 15.078 4.755 7.939 1.00 94.88 177 SER A N 1
ATOM 1385 C CA . SER A 1 177 ? 14.394 4.371 6.712 1.00 94.88 177 SER A CA 1
ATOM 1386 C C . SER A 1 177 ? 13.633 5.551 6.117 1.00 94.88 177 SER A C 1
ATOM 1388 O O . SER A 1 177 ? 13.205 6.465 6.822 1.00 94.88 177 SER A O 1
ATOM 1390 N N . LYS A 1 178 ? 13.460 5.528 4.796 1.00 94.94 178 LYS A N 1
ATOM 1391 C CA . LYS A 1 178 ? 12.652 6.509 4.076 1.00 94.94 178 LYS A CA 1
ATOM 1392 C C . LYS A 1 178 ? 11.185 6.116 4.126 1.00 94.94 178 LYS A C 1
ATOM 1394 O O . LYS A 1 178 ? 10.843 4.940 4.017 1.00 94.94 178 LYS A O 1
ATOM 1399 N N . LEU A 1 179 ? 10.331 7.123 4.202 1.00 95.94 179 LEU A N 1
ATOM 1400 C CA . LEU A 1 179 ? 8.889 6.999 4.096 1.00 95.94 179 LEU A CA 1
ATOM 1401 C C . LEU A 1 179 ? 8.399 7.611 2.791 1.00 95.94 179 LEU A C 1
ATOM 1403 O O . LEU A 1 179 ? 8.998 8.532 2.237 1.00 95.94 179 LEU A O 1
ATOM 1407 N N . LYS A 1 180 ? 7.253 7.130 2.323 1.00 94.56 180 LYS A N 1
ATOM 1408 C CA . LYS A 1 180 ? 6.466 7.827 1.308 1.00 94.56 180 LYS A CA 1
ATOM 1409 C C . LYS A 1 180 ? 4.981 7.610 1.518 1.00 94.56 180 LYS A C 1
ATOM 1411 O O . LYS A 1 180 ? 4.565 6.577 2.037 1.00 94.56 180 LYS A O 1
ATOM 1416 N N . ARG A 1 181 ? 4.195 8.572 1.050 1.00 94.38 181 ARG A N 1
ATOM 1417 C CA . ARG A 1 181 ? 2.735 8.515 1.028 1.00 94.38 181 ARG A CA 1
ATOM 1418 C C . ARG A 1 181 ? 2.272 8.328 -0.412 1.00 94.38 181 ARG A C 1
ATOM 1420 O O . ARG A 1 181 ? 2.616 9.134 -1.278 1.00 94.38 181 ARG A O 1
ATOM 1427 N N . LEU A 1 182 ? 1.520 7.267 -0.673 1.00 92.44 182 LEU A N 1
ATOM 1428 C CA . LEU A 1 182 ? 0.873 7.009 -1.957 1.00 92.44 182 LEU A CA 1
ATOM 1429 C C . LEU A 1 182 ? -0.624 7.254 -1.811 1.00 92.44 182 LEU A C 1
ATOM 1431 O O . LEU A 1 182 ? -1.258 6.670 -0.938 1.00 92.44 182 LEU A O 1
ATOM 1435 N N . GLU A 1 183 ? -1.177 8.104 -2.665 1.00 91.50 183 GLU A N 1
ATOM 1436 C CA . GLU A 1 183 ? -2.609 8.387 -2.714 1.00 91.50 183 GLU A CA 1
ATOM 1437 C C . GLU A 1 183 ? -3.217 7.621 -3.882 1.00 91.50 183 GLU A C 1
ATOM 1439 O O . GLU A 1 183 ? -2.998 7.967 -5.037 1.00 91.50 183 GLU A O 1
ATOM 1444 N N . ASN A 1 184 ? -3.915 6.533 -3.578 1.00 88.44 184 ASN A N 1
ATOM 1445 C CA . ASN A 1 184 ? -4.579 5.674 -4.543 1.00 88.44 184 ASN A CA 1
ATOM 1446 C C . ASN A 1 184 ? -5.813 6.342 -5.141 1.00 88.44 184 ASN A C 1
ATOM 1448 O O . ASN A 1 184 ? -6.527 7.107 -4.493 1.00 88.44 184 ASN A O 1
ATOM 1452 N N . LEU A 1 185 ? -6.101 5.966 -6.381 1.00 86.38 185 LEU A N 1
ATOM 1453 C CA . LEU A 1 185 ? -7.373 6.274 -7.018 1.00 86.38 185 LEU A CA 1
ATOM 1454 C C . LEU A 1 185 ? -8.385 5.191 -6.633 1.00 86.38 185 LEU A C 1
ATOM 1456 O O . LEU A 1 185 ? -8.006 4.063 -6.314 1.00 86.38 185 LEU A O 1
ATOM 1460 N N . SER A 1 186 ? -9.676 5.514 -6.697 1.00 84.12 186 SER A N 1
ATOM 1461 C CA . SER A 1 186 ? -10.763 4.602 -6.306 1.00 84.12 186 SER A CA 1
ATOM 1462 C C . SER A 1 186 ? -10.721 3.241 -7.008 1.00 84.12 186 SER A C 1
ATOM 1464 O O . SER A 1 186 ? -11.151 2.245 -6.438 1.00 84.12 186 SER A O 1
ATOM 1466 N N . ASP A 1 187 ? -10.199 3.199 -8.231 1.00 84.06 187 ASP A N 1
ATOM 1467 C CA . ASP A 1 187 ? -10.097 2.018 -9.086 1.00 84.06 187 ASP A CA 1
ATOM 1468 C C . ASP A 1 187 ? -8.643 1.621 -9.400 1.00 84.06 187 ASP A C 1
ATOM 1470 O O . ASP A 1 187 ? -8.403 0.753 -10.239 1.00 84.06 187 ASP A O 1
ATOM 1474 N N . PHE A 1 188 ? -7.652 2.271 -8.777 1.00 85.62 188 PHE A N 1
ATOM 1475 C CA . PHE A 1 188 ? -6.248 2.024 -9.087 1.00 85.62 188 PHE A CA 1
ATOM 1476 C C . PHE A 1 188 ? -5.322 2.254 -7.892 1.00 85.62 188 PHE A C 1
ATOM 1478 O O . PHE A 1 188 ? -5.131 3.377 -7.422 1.00 85.62 188 PHE A O 1
ATOM 1485 N N . THR A 1 189 ? -4.676 1.172 -7.463 1.00 87.25 189 THR A N 1
ATOM 1486 C CA . THR A 1 189 ? -3.607 1.201 -6.466 1.00 87.25 189 THR A CA 1
ATOM 1487 C C . THR A 1 189 ? -2.263 1.433 -7.143 1.00 87.25 189 THR A C 1
ATOM 1489 O O . THR A 1 189 ? -1.864 0.673 -8.028 1.00 87.25 189 THR A O 1
ATOM 1492 N N . PHE A 1 190 ? -1.531 2.454 -6.702 1.00 88.25 190 PHE A N 1
ATOM 1493 C CA . PHE A 1 190 ? -0.225 2.757 -7.280 1.00 88.25 190 PHE A CA 1
ATOM 1494 C C . PHE A 1 190 ? 0.799 1.648 -6.980 1.00 88.25 190 PHE A C 1
ATOM 1496 O O . PHE A 1 190 ? 0.843 1.134 -5.854 1.00 88.25 190 PHE A O 1
ATOM 1503 N N . PRO A 1 191 ? 1.659 1.277 -7.951 1.00 90.00 191 PRO A N 1
ATOM 1504 C CA . PRO A 1 191 ? 2.738 0.332 -7.702 1.00 90.00 191 PRO A CA 1
ATOM 1505 C C . PRO A 1 191 ? 3.703 0.847 -6.632 1.00 90.00 191 PRO A C 1
ATOM 1507 O O . PRO A 1 191 ? 4.125 2.001 -6.661 1.00 90.00 191 PRO A O 1
ATOM 1510 N N . LEU A 1 192 ? 4.126 -0.035 -5.723 1.00 90.69 192 LEU A N 1
ATOM 1511 C CA . LEU A 1 192 ? 4.966 0.347 -4.583 1.00 90.69 192 LEU A CA 1
ATOM 1512 C C . LEU A 1 192 ? 6.327 0.907 -4.960 1.00 90.69 192 LEU A C 1
ATOM 1514 O O . LEU A 1 192 ? 6.930 1.584 -4.146 1.00 90.69 192 LEU A O 1
ATOM 1518 N N . TYR A 1 193 ? 6.841 0.643 -6.154 1.00 87.56 193 TYR A N 1
ATOM 1519 C CA . TYR A 1 193 ? 8.121 1.195 -6.592 1.00 87.56 193 TYR A CA 1
ATOM 1520 C C . TYR A 1 193 ? 7.988 2.602 -7.197 1.00 87.56 193 TYR A C 1
ATOM 1522 O O . TYR A 1 193 ? 9.003 3.227 -7.479 1.00 87.56 193 TYR A O 1
ATOM 1530 N N . TRP A 1 194 ? 6.769 3.132 -7.370 1.00 92.00 194 TRP A N 1
ATOM 1531 C CA . TRP A 1 194 ? 6.568 4.499 -7.857 1.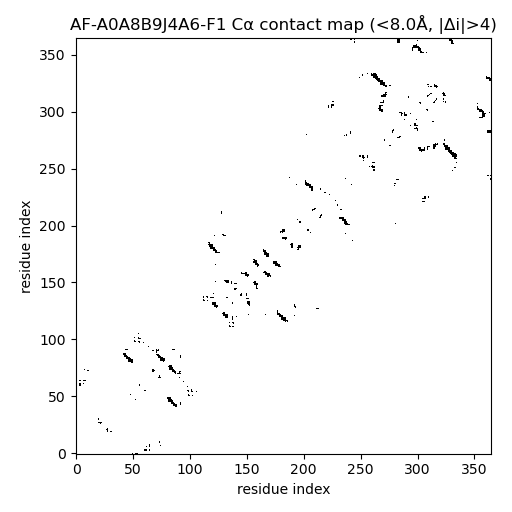00 92.00 194 TRP A CA 1
ATOM 1532 C C . TRP A 1 194 ? 6.849 5.533 -6.768 1.00 92.00 194 TRP A C 1
ATOM 1534 O O . TRP A 1 194 ? 6.594 5.311 -5.584 1.00 92.00 194 TRP A O 1
ATOM 1544 N N . ASP A 1 195 ? 7.358 6.683 -7.185 1.00 91.62 195 ASP A N 1
ATOM 1545 C CA . ASP A 1 195 ? 7.380 7.902 -6.392 1.00 91.62 195 ASP A CA 1
ATOM 1546 C C . ASP A 1 195 ? 5.974 8.490 -6.326 1.00 91.62 195 ASP A C 1
ATOM 1548 O O . ASP A 1 195 ? 5.170 8.319 -7.250 1.00 91.62 195 ASP A O 1
ATO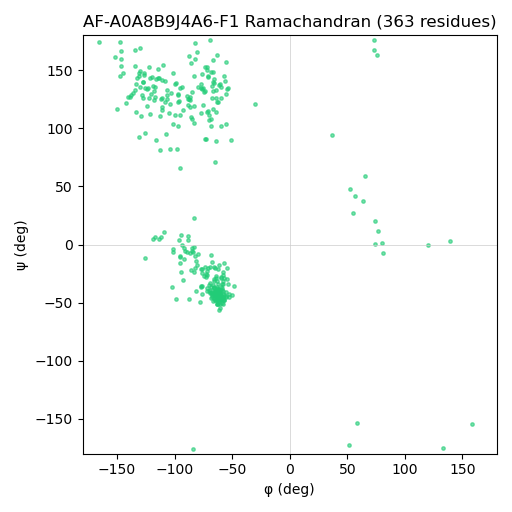M 1552 N N . SER A 1 196 ? 5.697 9.217 -5.246 1.00 90.25 196 SER A N 1
ATOM 1553 C CA . SER A 1 196 ? 4.433 9.922 -5.063 1.00 90.25 196 SER A CA 1
ATOM 1554 C C . SER A 1 196 ? 4.148 10.833 -6.258 1.00 90.25 196 SER A C 1
ATOM 1556 O O . SER A 1 196 ? 5.031 11.552 -6.745 1.00 90.25 196 SER A O 1
ATOM 1558 N N . MET A 1 197 ? 2.909 10.780 -6.731 1.00 89.69 197 MET A N 1
ATOM 1559 C CA . MET A 1 197 ? 2.392 11.648 -7.782 1.00 89.69 197 MET A CA 1
ATOM 1560 C C . MET A 1 197 ? 1.538 12.751 -7.157 1.00 89.69 197 MET A C 1
ATOM 1562 O O . MET A 1 197 ? 0.931 12.544 -6.106 1.00 89.69 197 MET A O 1
ATOM 1566 N N . GLY A 1 198 ? 1.533 13.931 -7.772 1.00 86.31 198 GLY A N 1
ATOM 1567 C CA . GLY A 1 198 ? 0.663 15.032 -7.369 1.00 86.31 198 GLY A CA 1
ATOM 1568 C C . GLY A 1 198 ? -0.812 14.714 -7.624 1.00 86.31 198 GLY A C 1
ATOM 1569 O O . GLY A 1 198 ? -1.148 13.869 -8.456 1.00 86.31 198 GLY A O 1
ATOM 1570 N N . SER A 1 199 ? -1.712 15.416 -6.932 1.00 83.69 199 SER A N 1
ATOM 1571 C CA . SER A 1 199 ? -3.152 15.278 -7.177 1.00 83.69 199 SER A CA 1
ATOM 1572 C C . SER A 1 199 ? -3.482 15.638 -8.632 1.00 83.69 199 SER A C 1
ATOM 1574 O O . SER A 1 199 ? -3.090 16.698 -9.119 1.00 83.69 199 SER A O 1
ATOM 1576 N N . GLY A 1 200 ? -4.152 14.730 -9.347 1.00 85.12 200 GLY A N 1
ATOM 1577 C CA . GLY A 1 200 ? -4.468 14.880 -10.773 1.00 85.12 200 GLY A CA 1
ATOM 1578 C C . GLY A 1 200 ? -3.286 14.685 -11.737 1.00 85.12 200 GLY A C 1
ATOM 1579 O O . GLY A 1 200 ? -3.479 14.771 -12.950 1.00 85.12 200 GLY A O 1
ATOM 1580 N N . GLU A 1 201 ? -2.076 14.395 -11.247 1.00 90.56 201 GLU A N 1
ATOM 1581 C CA . GLU A 1 201 ? -0.919 14.114 -12.100 1.00 90.56 201 GLU A CA 1
ATOM 1582 C C . GLU A 1 201 ? -1.091 12.741 -12.774 1.00 90.56 201 GLU A C 1
ATOM 1584 O O . GLU A 1 201 ? -1.125 11.700 -12.119 1.00 90.56 201 GLU A O 1
ATOM 1589 N N . ALA A 1 202 ? -1.211 12.725 -14.103 1.00 91.25 202 ALA A N 1
ATOM 1590 C CA . ALA A 1 202 ? -1.413 11.495 -14.876 1.00 91.25 202 ALA A CA 1
ATOM 1591 C C . ALA A 1 202 ? -0.109 10.889 -15.426 1.00 91.25 202 ALA A C 1
ATOM 1593 O O . ALA A 1 202 ? -0.062 9.686 -15.699 1.00 91.25 202 ALA A O 1
ATOM 1594 N N . LEU A 1 203 ? 0.937 11.706 -15.593 1.00 93.44 203 LEU A N 1
ATOM 1595 C CA . LEU A 1 203 ? 2.244 11.313 -16.117 1.00 93.44 203 LEU A CA 1
ATOM 1596 C C . LEU A 1 203 ? 3.359 12.018 -15.341 1.00 93.44 203 LEU A C 1
ATOM 1598 O O . LEU A 1 203 ? 3.379 13.243 -15.289 1.00 93.44 203 LEU A O 1
ATOM 1602 N N . LYS A 1 204 ? 4.319 11.244 -14.830 1.00 94.38 204 LYS A N 1
ATOM 1603 C CA . LYS A 1 204 ? 5.551 11.746 -14.208 1.00 94.38 204 LYS A CA 1
ATOM 1604 C C . LYS A 1 204 ? 6.764 10.970 -14.709 1.00 94.38 204 LYS A C 1
ATOM 1606 O O . LYS A 1 204 ? 6.745 9.738 -14.729 1.00 94.38 204 LYS A O 1
ATOM 1611 N N . LEU A 1 205 ? 7.818 11.686 -15.092 1.00 94.81 205 LEU A N 1
ATOM 1612 C CA . LEU A 1 205 ? 9.136 11.109 -15.358 1.00 94.81 205 LEU A CA 1
ATOM 1613 C C . LEU A 1 205 ? 10.007 11.284 -14.120 1.00 94.81 205 LEU A C 1
ATOM 1615 O O . LEU A 1 205 ? 10.204 12.401 -13.646 1.00 94.81 205 LEU A O 1
ATOM 1619 N N . VAL A 1 206 ? 10.510 10.176 -13.588 1.00 95.25 206 VAL A N 1
ATOM 1620 C CA . VAL A 1 206 ? 11.362 10.180 -12.400 1.00 95.25 206 VAL A CA 1
ATOM 1621 C C . VAL A 1 206 ? 12.765 9.753 -12.791 1.00 95.25 206 VAL A C 1
ATOM 1623 O O . VAL A 1 206 ? 12.996 8.581 -13.086 1.00 95.25 206 VAL A O 1
ATOM 1626 N N . THR A 1 207 ? 13.718 10.680 -12.739 1.00 97.06 207 THR A N 1
ATOM 1627 C CA . THR A 1 207 ? 15.140 10.353 -12.883 1.00 97.06 207 THR A CA 1
ATOM 1628 C C . THR A 1 207 ? 15.600 9.529 -11.688 1.00 97.06 207 THR A C 1
ATOM 1630 O O . THR A 1 207 ? 15.599 10.002 -10.551 1.00 97.06 207 THR A O 1
ATOM 1633 N N . LEU A 1 208 ? 16.007 8.288 -11.941 1.00 93.81 208 LEU A N 1
ATOM 1634 C CA . LEU A 1 208 ? 16.477 7.391 -10.898 1.00 93.81 208 LEU A CA 1
ATOM 1635 C C . LEU A 1 208 ? 17.865 7.810 -10.420 1.00 93.81 208 LEU A C 1
ATOM 1637 O O . LEU A 1 208 ? 18.782 8.021 -11.217 1.00 93.81 208 LEU A O 1
ATOM 1641 N N . HIS A 1 209 ? 18.037 7.875 -9.102 1.00 93.81 209 HIS A N 1
ATOM 1642 C CA . HIS A 1 209 ? 19.335 8.175 -8.513 1.00 93.81 209 HIS A CA 1
ATOM 1643 C C . HIS A 1 209 ? 20.325 7.021 -8.780 1.00 93.81 209 HIS A C 1
ATOM 1645 O O . HIS A 1 209 ? 19.946 5.863 -8.569 1.00 93.81 209 HIS A O 1
ATOM 1651 N N . PRO A 1 210 ? 21.592 7.286 -9.165 1.00 94.06 210 PRO A N 1
ATOM 1652 C CA . PRO A 1 210 ? 22.565 6.237 -9.485 1.00 94.06 210 PRO A CA 1
ATOM 1653 C C . PRO A 1 210 ? 22.846 5.233 -8.360 1.00 94.06 210 PRO A C 1
ATOM 1655 O O . PRO A 1 210 ? 23.221 4.099 -8.631 1.00 94.06 210 PRO A O 1
ATOM 1658 N N . SER A 1 211 ? 22.657 5.627 -7.097 1.00 90.50 211 SER A N 1
ATOM 1659 C CA . SER A 1 211 ? 22.804 4.719 -5.948 1.00 90.50 211 SER A CA 1
ATOM 1660 C C . SER A 1 211 ? 21.553 3.888 -5.636 1.00 90.50 211 SER A C 1
ATOM 1662 O O . SER A 1 211 ? 21.602 3.028 -4.760 1.00 90.50 211 SER A O 1
ATOM 1664 N N . SER A 1 212 ? 20.425 4.131 -6.311 1.00 88.88 212 SER A N 1
ATOM 1665 C CA . SER A 1 212 ? 19.190 3.384 -6.058 1.00 88.88 212 SER A CA 1
ATOM 1666 C C . SER A 1 212 ? 19.296 1.939 -6.555 1.00 88.88 212 SER A C 1
ATOM 1668 O O . SER A 1 212 ? 19.899 1.659 -7.594 1.00 88.88 212 SER A O 1
ATOM 1670 N N . ALA A 1 213 ? 18.664 1.010 -5.832 1.00 89.56 213 ALA A N 1
ATOM 1671 C CA . ALA A 1 213 ? 18.621 -0.401 -6.217 1.00 89.56 213 ALA A CA 1
ATOM 1672 C C . ALA A 1 213 ? 17.989 -0.603 -7.608 1.00 89.56 213 ALA A C 1
ATOM 1674 O O . ALA A 1 213 ? 18.465 -1.417 -8.397 1.00 89.56 213 ALA A O 1
ATOM 1675 N N . GLU A 1 214 ? 16.958 0.181 -7.938 1.00 90.12 214 GLU A N 1
ATOM 1676 C CA . GLU A 1 214 ? 16.299 0.125 -9.244 1.00 90.12 214 GLU A CA 1
ATOM 1677 C C . GLU A 1 214 ? 17.226 0.560 -10.386 1.00 90.12 214 GLU A C 1
ATOM 1679 O O . GLU A 1 214 ? 17.336 -0.168 -11.373 1.00 90.12 214 GLU A O 1
ATOM 1684 N N . TYR A 1 215 ? 17.935 1.689 -10.241 1.00 94.19 215 TYR A N 1
ATOM 1685 C CA . TYR A 1 215 ? 18.907 2.143 -11.241 1.00 94.19 215 TYR A CA 1
ATOM 1686 C C . TYR A 1 215 ? 19.971 1.070 -11.490 1.00 94.19 215 TYR A C 1
ATOM 1688 O O . TYR A 1 215 ? 20.251 0.724 -12.638 1.00 94.19 215 TYR A O 1
ATOM 1696 N N . ASN A 1 216 ? 20.537 0.517 -10.414 1.00 94.06 216 ASN A N 1
ATOM 1697 C CA . ASN A 1 216 ? 21.592 -0.488 -10.504 1.00 94.06 216 ASN A CA 1
ATOM 1698 C C . ASN A 1 216 ? 21.116 -1.762 -11.204 1.00 94.06 216 ASN A C 1
ATOM 1700 O O . ASN A 1 216 ? 21.822 -2.263 -12.078 1.00 94.06 216 ASN A O 1
ATOM 1704 N N . ARG A 1 217 ? 19.905 -2.240 -10.891 1.00 93.50 217 ARG A N 1
ATOM 1705 C CA . ARG A 1 217 ? 19.300 -3.402 -11.557 1.00 93.50 217 ARG A CA 1
ATOM 1706 C C . ARG A 1 217 ? 19.123 -3.160 -13.057 1.00 93.50 217 ARG A C 1
ATOM 1708 O O . ARG A 1 217 ? 19.657 -3.917 -13.860 1.00 93.50 217 ARG A O 1
ATOM 1715 N N . VAL A 1 218 ? 18.449 -2.071 -13.439 1.00 94.38 218 VAL A N 1
ATOM 1716 C CA . VAL A 1 218 ? 18.175 -1.759 -14.856 1.00 94.38 218 VAL A CA 1
ATOM 1717 C C . VAL A 1 218 ? 19.475 -1.553 -15.641 1.00 94.38 218 VAL A C 1
ATOM 1719 O O . VAL A 1 218 ? 19.622 -2.056 -16.756 1.00 94.38 218 VAL A O 1
ATOM 1722 N N . LYS A 1 219 ? 20.451 -0.850 -15.053 1.00 96.12 219 LYS A N 1
ATOM 1723 C CA . LYS A 1 219 ? 21.769 -0.640 -15.661 1.00 96.12 219 LYS A CA 1
ATOM 1724 C C . LYS A 1 219 ? 22.532 -1.949 -15.843 1.00 96.12 219 LYS A C 1
ATOM 1726 O O . LYS A 1 219 ? 23.139 -2.136 -16.895 1.00 96.12 219 LYS A O 1
ATOM 1731 N N . MET A 1 220 ? 22.526 -2.828 -14.843 1.00 95.94 220 MET A N 1
ATOM 1732 C CA . MET A 1 220 ? 23.187 -4.133 -14.908 1.00 95.94 220 MET A CA 1
ATOM 1733 C C . MET A 1 220 ? 22.604 -4.989 -16.038 1.00 95.94 220 MET A C 1
ATOM 1735 O O . MET A 1 220 ? 23.366 -5.498 -16.862 1.00 95.94 220 MET A O 1
ATOM 1739 N N . ASP A 1 221 ? 21.275 -5.072 -16.136 1.00 94.56 221 ASP A N 1
ATOM 1740 C CA . ASP A 1 221 ? 20.594 -5.843 -17.183 1.00 94.56 221 ASP A CA 1
ATOM 1741 C C . ASP A 1 221 ? 20.916 -5.303 -18.587 1.00 94.56 221 ASP A C 1
ATOM 1743 O O . ASP A 1 221 ? 21.257 -6.065 -19.493 1.00 94.56 221 ASP A O 1
ATOM 1747 N N . PHE A 1 222 ? 20.910 -3.975 -18.757 1.00 95.12 222 PHE A N 1
ATOM 1748 C CA . PHE A 1 222 ? 21.314 -3.318 -20.005 1.00 95.12 222 PHE A CA 1
ATOM 1749 C C . PHE A 1 222 ? 22.779 -3.616 -20.374 1.00 95.12 222 PHE A C 1
ATOM 1751 O O . PHE A 1 222 ? 23.095 -3.984 -21.510 1.00 95.12 222 PHE A O 1
ATOM 1758 N N . LYS A 1 223 ? 23.690 -3.498 -19.400 1.00 96.75 223 LYS A N 1
ATOM 1759 C CA . LYS A 1 223 ? 25.133 -3.707 -19.590 1.00 96.75 223 LYS A CA 1
ATOM 1760 C C . LYS A 1 223 ? 25.516 -5.152 -19.900 1.00 96.75 223 LYS A C 1
ATOM 1762 O O . LYS A 1 223 ? 26.614 -5.374 -20.403 1.00 96.75 223 LYS A O 1
ATOM 1767 N N . ARG A 1 224 ? 24.618 -6.118 -19.681 1.00 96.81 224 ARG A N 1
ATOM 1768 C CA . ARG A 1 224 ? 24.833 -7.522 -20.062 1.00 96.81 224 ARG A CA 1
ATOM 1769 C C . ARG A 1 224 ? 25.094 -7.694 -21.559 1.00 96.81 224 ARG A C 1
ATOM 1771 O O . ARG A 1 224 ? 25.823 -8.602 -21.942 1.00 96.81 224 ARG A O 1
ATOM 1778 N N . THR A 1 225 ? 24.509 -6.837 -22.399 1.00 96.38 225 THR A N 1
ATOM 1779 C CA . THR A 1 225 ? 24.632 -6.938 -23.866 1.00 96.38 225 THR A CA 1
ATOM 1780 C C . THR A 1 225 ? 25.126 -5.654 -24.534 1.00 96.38 225 THR A C 1
ATOM 1782 O O . THR A 1 225 ? 25.525 -5.692 -25.695 1.00 96.38 225 THR A O 1
ATOM 1785 N N . VAL A 1 226 ? 25.170 -4.521 -23.821 1.00 95.44 226 VAL A N 1
ATOM 1786 C CA . VAL A 1 226 ? 25.536 -3.213 -24.389 1.00 95.44 226 VAL A CA 1
ATOM 1787 C C . VAL A 1 226 ? 26.758 -2.606 -23.701 1.00 95.44 226 VAL A C 1
ATOM 1789 O O . VAL A 1 226 ? 26.786 -2.433 -22.485 1.00 95.44 226 VAL A O 1
ATOM 1792 N N . GLN A 1 227 ? 27.749 -2.171 -24.487 1.00 94.31 227 GLN A N 1
ATOM 1793 C CA . GLN A 1 227 ? 28.966 -1.521 -23.970 1.00 94.31 227 GLN A CA 1
ATOM 1794 C C . GLN A 1 227 ? 28.861 0.013 -23.833 1.00 94.31 227 GLN A C 1
ATOM 1796 O O . GLN A 1 227 ? 29.726 0.643 -23.228 1.00 94.31 227 GLN A O 1
ATOM 1801 N N . LYS A 1 228 ? 27.770 0.634 -24.299 1.00 93.88 228 LYS A N 1
ATOM 1802 C CA . LYS A 1 228 ? 27.546 2.097 -24.279 1.00 93.88 228 LYS A CA 1
ATOM 1803 C C . LYS A 1 228 ? 27.394 2.667 -22.867 1.00 93.88 228 LYS A C 1
ATOM 1805 O O . LYS A 1 228 ? 26.898 1.982 -21.971 1.00 93.88 228 LYS A O 1
ATOM 1810 N N . ALA A 1 229 ? 27.823 3.909 -22.653 1.00 95.19 229 ALA A N 1
ATOM 1811 C CA . ALA A 1 229 ? 27.624 4.610 -21.384 1.00 95.19 229 ALA A CA 1
ATOM 1812 C C . ALA A 1 229 ? 26.129 4.876 -21.127 1.00 95.19 229 ALA A C 1
ATOM 1814 O O . ALA A 1 229 ? 25.380 5.169 -22.053 1.00 95.19 229 ALA A O 1
ATOM 1815 N N . VAL A 1 230 ? 25.701 4.772 -19.865 1.00 96.75 230 VAL A N 1
ATOM 1816 C CA . VAL A 1 230 ? 24.327 5.092 -19.445 1.00 96.75 230 VAL A CA 1
ATOM 1817 C C . VAL A 1 230 ? 24.341 6.484 -18.830 1.00 96.75 230 VAL A C 1
ATOM 1819 O O . VAL A 1 230 ? 24.932 6.661 -17.765 1.00 96.75 230 VAL A O 1
ATOM 1822 N N . LEU A 1 231 ? 23.712 7.449 -19.503 1.00 95.81 231 LEU A N 1
ATOM 1823 C CA . LEU A 1 231 ? 23.685 8.850 -19.066 1.00 95.81 231 LEU A CA 1
ATOM 1824 C C . LEU A 1 231 ? 22.681 9.072 -17.931 1.00 95.81 231 LEU A C 1
ATOM 1826 O O . LEU A 1 231 ? 23.024 9.627 -16.892 1.00 95.81 231 LEU A O 1
ATOM 1830 N N . LYS A 1 232 ? 21.449 8.587 -18.106 1.00 96.44 232 LYS A N 1
ATOM 1831 C CA . LYS A 1 232 ? 20.382 8.619 -17.100 1.00 96.44 232 LYS A CA 1
ATOM 1832 C C . LYS A 1 232 ? 19.416 7.456 -17.310 1.00 96.44 232 LYS A C 1
ATOM 1834 O O . LYS A 1 232 ? 19.385 6.865 -18.387 1.00 96.44 232 LYS A O 1
ATOM 1839 N N . ILE A 1 233 ? 18.641 7.139 -16.277 1.00 97.69 233 ILE A N 1
ATOM 1840 C CA . ILE A 1 233 ? 17.508 6.211 -16.352 1.00 97.69 233 ILE A CA 1
ATOM 1841 C C . ILE A 1 233 ? 16.307 6.941 -15.766 1.00 97.69 233 ILE A C 1
ATOM 1843 O O . ILE A 1 233 ? 16.384 7.450 -14.648 1.00 97.69 233 ILE A O 1
ATOM 1847 N N . GLU A 1 234 ? 15.217 6.997 -16.521 1.00 96.75 234 GLU A N 1
ATOM 1848 C CA . GLU A 1 234 ? 13.981 7.660 -16.115 1.00 96.75 234 GLU A CA 1
ATOM 1849 C C . GLU A 1 234 ? 12.856 6.632 -16.041 1.00 96.75 234 GLU A C 1
ATOM 1851 O O . GLU A 1 234 ? 12.579 5.927 -17.012 1.00 96.75 234 GLU A O 1
ATOM 1856 N N . ARG A 1 235 ? 12.201 6.540 -14.882 1.00 97.00 235 ARG A N 1
ATOM 1857 C CA . ARG A 1 235 ? 11.010 5.712 -14.715 1.00 97.00 235 ARG A CA 1
ATOM 1858 C C . ARG A 1 235 ? 9.779 6.484 -15.162 1.00 97.00 235 ARG A C 1
ATOM 1860 O O . ARG A 1 235 ? 9.553 7.615 -14.727 1.00 97.00 235 ARG A O 1
ATOM 1867 N N . VAL A 1 236 ? 8.961 5.839 -15.988 1.00 95.50 236 VAL A N 1
ATOM 1868 C CA . VAL A 1 236 ? 7.738 6.424 -16.540 1.00 95.50 236 VAL A CA 1
ATOM 1869 C C . VAL A 1 236 ? 6.531 6.028 -15.695 1.00 95.50 236 VAL A C 1
ATOM 1871 O O . VAL A 1 236 ? 6.101 4.873 -15.665 1.00 95.50 236 VAL A O 1
ATOM 1874 N N . GLN A 1 237 ? 5.953 7.008 -15.009 1.00 95.19 237 GLN A N 1
ATOM 1875 C CA . GLN A 1 237 ? 4.765 6.837 -14.179 1.00 95.19 237 GLN A CA 1
ATOM 1876 C C . GLN A 1 237 ? 3.549 7.398 -14.898 1.00 95.19 237 GLN A C 1
ATOM 1878 O O . GLN A 1 237 ? 3.156 8.537 -14.669 1.00 95.19 237 GLN A O 1
ATOM 1883 N N . ASN A 1 238 ? 2.981 6.605 -15.805 1.00 94.44 238 ASN A N 1
ATOM 1884 C CA . ASN A 1 238 ? 1.742 6.946 -16.499 1.00 94.44 238 ASN A CA 1
ATOM 1885 C C . ASN A 1 238 ? 0.578 6.127 -15.926 1.00 94.44 238 ASN A C 1
ATOM 1887 O O . ASN A 1 238 ? 0.551 4.898 -16.080 1.00 94.44 238 ASN A O 1
ATOM 1891 N N . VAL A 1 239 ? -0.361 6.811 -15.267 1.00 92.62 239 VAL A N 1
ATOM 1892 C CA . VAL A 1 239 ? -1.506 6.213 -14.563 1.00 92.62 239 VAL A CA 1
ATOM 1893 C C . VAL A 1 239 ? -2.426 5.479 -15.531 1.00 92.62 239 VAL A C 1
ATOM 1895 O O . VAL A 1 239 ? -2.732 4.306 -15.319 1.00 92.62 239 VAL A O 1
ATOM 1898 N N . HIS A 1 240 ? -2.832 6.136 -16.619 1.00 91.75 240 HIS A N 1
ATOM 1899 C CA . HIS A 1 240 ? -3.774 5.568 -17.585 1.00 91.75 240 HIS A CA 1
ATOM 1900 C C . HIS A 1 240 ? -3.190 4.335 -18.273 1.00 91.75 240 HIS A C 1
ATOM 1902 O O . HIS A 1 240 ? -3.857 3.304 -18.371 1.00 91.75 240 HIS A O 1
ATOM 1908 N N . LEU A 1 241 ? -1.916 4.402 -18.672 1.00 92.00 241 LEU A N 1
ATOM 1909 C CA . LEU A 1 241 ? -1.243 3.264 -19.296 1.00 92.00 241 LEU A CA 1
ATOM 1910 C C . LEU A 1 241 ? -1.020 2.118 -18.309 1.00 92.00 241 LEU A C 1
ATOM 1912 O O . LEU A 1 241 ? -1.138 0.958 -18.695 1.00 92.00 241 LEU A O 1
ATOM 1916 N N . ARG A 1 242 ? -0.711 2.402 -17.033 1.00 91.88 242 ARG A N 1
ATOM 1917 C CA . ARG A 1 242 ? -0.603 1.340 -16.016 1.00 91.88 242 ARG A CA 1
ATOM 1918 C C . ARG A 1 242 ? -1.942 0.675 -15.760 1.00 91.88 242 ARG A C 1
ATOM 1920 O O . ARG A 1 242 ? -1.987 -0.545 -15.690 1.00 91.88 242 ARG A O 1
ATOM 1927 N N . ARG A 1 243 ? -3.017 1.452 -15.673 1.00 89.31 243 ARG A N 1
ATOM 1928 C CA . ARG A 1 243 ? -4.365 0.923 -15.471 1.00 89.31 243 ARG A CA 1
ATOM 1929 C C . ARG A 1 243 ? -4.780 -0.008 -16.608 1.00 89.31 243 ARG A C 1
ATOM 1931 O O . ARG A 1 243 ? -5.155 -1.144 -16.344 1.00 89.31 243 ARG A O 1
ATOM 1938 N N . ALA A 1 244 ? -4.643 0.438 -17.858 1.00 89.50 244 ALA A N 1
ATOM 1939 C CA . ALA A 1 244 ? -4.957 -0.385 -19.028 1.00 89.50 244 ALA A CA 1
ATOM 1940 C C . ALA A 1 244 ? -4.119 -1.677 -19.068 1.00 89.50 244 ALA A C 1
ATOM 1942 O O . ALA A 1 244 ? -4.629 -2.747 -19.392 1.00 89.50 244 ALA A O 1
ATOM 1943 N N . TYR A 1 245 ? -2.843 -1.583 -18.683 1.00 87.75 245 TYR A N 1
ATOM 1944 C CA . TYR A 1 245 ? -1.949 -2.731 -18.592 1.00 87.75 245 TYR A CA 1
ATOM 1945 C C . TYR A 1 245 ? -2.399 -3.762 -17.551 1.00 87.75 245 TYR A C 1
ATOM 1947 O O . TYR A 1 245 ? -2.443 -4.946 -17.868 1.00 87.75 245 TYR A O 1
ATOM 1955 N N . GLU A 1 246 ? -2.748 -3.338 -16.333 1.00 88.12 246 GLU A N 1
ATOM 1956 C CA . GLU A 1 246 ? -3.178 -4.264 -15.273 1.00 88.12 246 GLU A CA 1
ATOM 1957 C C . GLU A 1 246 ? -4.479 -4.981 -15.635 1.00 88.12 246 GLU A C 1
ATOM 1959 O O . GLU A 1 246 ? -4.595 -6.186 -15.416 1.00 88.12 246 GLU A O 1
ATOM 1964 N N . VAL A 1 247 ? -5.427 -4.269 -16.258 1.00 89.12 247 VAL A N 1
ATOM 1965 C CA . VAL A 1 247 ? -6.660 -4.877 -16.782 1.00 89.12 247 VAL A CA 1
ATOM 1966 C C . VAL A 1 247 ? -6.312 -5.965 -17.796 1.00 89.12 247 VAL A C 1
ATOM 1968 O O . VAL A 1 247 ? -6.738 -7.108 -17.645 1.00 89.12 247 VAL A O 1
ATOM 1971 N N . ARG A 1 248 ? -5.458 -5.655 -18.781 1.00 86.50 248 ARG A N 1
ATOM 1972 C CA . ARG A 1 248 ? -5.086 -6.626 -19.815 1.00 86.50 248 ARG A CA 1
ATOM 1973 C C . ARG A 1 248 ? -4.288 -7.808 -19.265 1.00 86.50 248 ARG A C 1
ATOM 1975 O O . ARG A 1 248 ? -4.470 -8.939 -19.711 1.00 86.50 248 ARG A O 1
ATOM 1982 N N . LYS A 1 249 ? -3.401 -7.561 -18.302 1.00 85.94 249 LYS A N 1
ATOM 1983 C CA . LYS A 1 249 ? -2.637 -8.604 -17.612 1.00 85.94 249 LYS A CA 1
ATOM 1984 C C . LYS A 1 249 ? -3.579 -9.575 -16.909 1.00 85.94 249 LYS A C 1
ATOM 1986 O O . LYS A 1 249 ? -3.431 -10.781 -17.094 1.00 85.94 249 LYS A O 1
ATOM 1991 N N . LYS A 1 250 ? -4.564 -9.048 -16.176 1.00 88.19 250 LYS A N 1
ATOM 1992 C CA . LYS A 1 250 ? -5.578 -9.847 -15.489 1.00 88.19 250 LYS A CA 1
ATOM 1993 C C . LYS A 1 250 ? -6.407 -10.676 -16.469 1.00 88.19 250 LYS A C 1
ATOM 1995 O O . LYS A 1 250 ? -6.524 -11.876 -16.275 1.00 88.19 250 LYS A O 1
ATOM 2000 N N . GLU A 1 251 ? -6.882 -10.083 -17.564 1.00 86.44 251 GLU A N 1
ATOM 2001 C CA . GLU A 1 251 ? -7.612 -10.818 -18.612 1.00 86.44 251 GLU A CA 1
ATOM 2002 C C . GLU A 1 251 ? -6.816 -12.011 -19.167 1.00 86.44 251 GLU A C 1
ATOM 2004 O O . GLU A 1 251 ? -7.376 -13.077 -19.414 1.00 86.44 251 GLU A O 1
ATOM 2009 N N . LEU A 1 252 ? -5.504 -11.845 -19.381 1.00 82.44 252 LEU A N 1
ATOM 2010 C CA . LEU A 1 252 ? -4.645 -12.929 -19.865 1.00 82.44 252 LEU A CA 1
ATOM 2011 C C . LEU A 1 252 ? -4.390 -13.993 -18.795 1.00 82.44 252 LEU A C 1
ATOM 2013 O O . LEU A 1 252 ? -4.346 -15.172 -19.132 1.00 82.44 252 LEU A O 1
ATOM 2017 N N . GLN A 1 253 ? -4.234 -13.598 -17.529 1.00 85.69 253 GLN A N 1
ATOM 2018 C CA . GLN A 1 253 ? -4.114 -14.538 -16.409 1.00 85.69 253 GLN A CA 1
ATOM 2019 C C . GLN A 1 253 ? -5.385 -15.375 -16.259 1.00 85.69 253 GLN A C 1
ATOM 2021 O O . GLN A 1 253 ? -5.301 -16.599 -16.226 1.00 85.69 253 GLN A O 1
ATOM 2026 N N . ASP A 1 254 ? -6.549 -14.726 -16.270 1.00 86.38 254 ASP A N 1
ATOM 2027 C CA . ASP A 1 254 ? -7.848 -15.386 -16.153 1.00 86.38 254 ASP A CA 1
ATOM 2028 C C . ASP A 1 254 ? -8.091 -16.345 -17.342 1.00 86.38 254 ASP A C 1
ATOM 2030 O O . ASP A 1 254 ? -8.676 -17.413 -17.175 1.00 86.38 254 ASP A O 1
ATOM 2034 N N . LYS A 1 255 ? -7.597 -16.003 -18.543 1.00 82.06 255 LYS A N 1
ATOM 2035 C CA . LYS A 1 255 ? -7.714 -16.846 -19.745 1.00 82.06 255 LYS A CA 1
ATOM 2036 C C . LYS A 1 255 ? -6.753 -18.040 -19.764 1.00 82.06 255 LYS A C 1
ATOM 2038 O O . LYS A 1 255 ? -7.146 -19.117 -20.205 1.00 82.06 255 LYS A O 1
ATOM 2043 N N . ASN A 1 256 ? -5.498 -17.842 -19.366 1.00 79.06 256 ASN A N 1
ATOM 2044 C CA . ASN A 1 256 ? -4.440 -18.846 -19.532 1.00 79.06 256 ASN A CA 1
ATOM 2045 C C . ASN A 1 256 ? -4.229 -19.711 -18.273 1.00 79.06 256 ASN A C 1
ATOM 2047 O O . ASN A 1 256 ? -3.507 -20.707 -18.326 1.00 79.06 256 ASN A O 1
ATOM 2051 N N . GLY A 1 257 ? -4.842 -19.336 -17.145 1.00 74.44 257 GLY A N 1
ATOM 2052 C CA . GLY A 1 257 ? -4.638 -19.967 -15.844 1.00 74.44 257 GLY A CA 1
ATOM 2053 C C . GLY A 1 257 ? -3.279 -19.633 -15.218 1.00 74.44 257 GLY A C 1
ATOM 2054 O O . GLY A 1 257 ? -2.369 -19.116 -15.872 1.00 74.44 257 GLY A O 1
ATOM 2055 N N . ASP A 1 258 ? -3.122 -19.955 -13.933 1.00 72.12 258 ASP A N 1
ATOM 2056 C CA . ASP A 1 258 ? -1.964 -19.535 -13.127 1.00 72.12 258 ASP A CA 1
ATOM 2057 C C . ASP A 1 258 ? -0.620 -20.106 -13.608 1.00 72.12 258 ASP A C 1
ATOM 2059 O O . ASP A 1 258 ? 0.417 -19.466 -13.442 1.00 72.12 258 ASP A O 1
ATOM 2063 N N . LEU A 1 259 ? -0.628 -21.291 -14.232 1.00 66.75 259 LEU A N 1
ATOM 2064 C CA . LEU A 1 259 ? 0.590 -21.961 -14.710 1.00 66.75 259 LEU A CA 1
ATOM 2065 C C . LEU A 1 259 ? 1.242 -21.244 -15.901 1.00 66.75 259 LEU A C 1
ATOM 2067 O O . LEU A 1 259 ? 2.463 -21.260 -16.029 1.00 66.75 259 LEU A O 1
ATOM 2071 N N . VAL A 1 260 ? 0.440 -20.626 -16.772 1.00 68.88 260 VAL A N 1
ATOM 2072 C CA . VAL A 1 260 ? 0.917 -19.923 -17.976 1.00 68.88 260 VAL A CA 1
ATOM 2073 C C . VAL A 1 260 ? 0.924 -18.406 -17.753 1.00 68.88 260 VAL A C 1
ATOM 2075 O O . VAL A 1 260 ? 1.830 -17.699 -18.205 1.00 68.88 260 VAL A O 1
ATOM 2078 N N . GLY A 1 261 ? -0.062 -17.889 -17.018 1.00 77.31 261 GLY A N 1
ATOM 2079 C CA . GLY A 1 261 ? -0.185 -16.478 -16.677 1.00 77.31 261 GLY A CA 1
ATOM 2080 C C . GLY A 1 261 ? -0.252 -15.555 -17.901 1.00 77.31 261 GLY A C 1
ATOM 2081 O O . GLY A 1 261 ? -0.671 -15.932 -18.996 1.00 77.31 261 GLY A O 1
ATOM 2082 N N . ALA A 1 262 ? 0.181 -14.304 -17.723 1.00 77.31 262 ALA A N 1
ATOM 2083 C CA . ALA A 1 262 ? 0.131 -13.293 -18.783 1.00 77.31 262 ALA A CA 1
ATOM 2084 C C . ALA A 1 262 ? 1.337 -13.305 -19.746 1.00 77.31 262 ALA A C 1
ATOM 2086 O O . ALA A 1 262 ? 1.385 -12.498 -20.678 1.00 77.31 262 ALA A O 1
ATOM 2087 N N . GLY A 1 263 ? 2.335 -14.169 -19.515 1.00 82.12 263 GLY A N 1
ATOM 2088 C CA . GLY A 1 263 ? 3.592 -14.150 -20.270 1.00 82.12 263 GLY A CA 1
ATOM 2089 C C . GLY A 1 263 ? 4.307 -12.794 -20.193 1.00 82.12 263 GLY A C 1
ATOM 2090 O O . GLY A 1 263 ? 4.768 -12.282 -21.212 1.00 82.12 263 GLY A O 1
ATOM 2091 N N . GLU A 1 264 ? 4.334 -12.165 -19.015 1.00 86.44 264 GLU A N 1
ATOM 2092 C CA . GLU A 1 264 ? 4.977 -10.862 -18.801 1.00 86.44 264 GLU A CA 1
ATOM 2093 C C . GLU A 1 264 ? 6.501 -10.979 -18.951 1.00 86.44 264 GLU A C 1
ATOM 2095 O O . GLU A 1 264 ? 7.136 -11.804 -18.294 1.00 86.44 264 GLU A O 1
ATOM 2100 N N . LYS A 1 265 ? 7.095 -10.147 -19.813 1.00 88.19 265 LYS A N 1
ATOM 2101 C CA . LYS A 1 265 ? 8.545 -10.083 -20.033 1.00 88.19 265 LYS A CA 1
ATOM 2102 C C . LYS A 1 265 ? 9.044 -8.646 -19.978 1.00 88.19 265 LYS A C 1
ATOM 2104 O O . LYS A 1 265 ? 8.368 -7.733 -20.442 1.00 88.19 265 LYS A O 1
ATOM 2109 N N . VAL A 1 266 ? 10.255 -8.465 -19.456 1.00 89.56 266 VAL A N 1
ATOM 2110 C CA . VAL A 1 266 ? 11.007 -7.211 -19.575 1.00 89.56 266 VAL A CA 1
ATOM 2111 C C . VAL A 1 266 ? 11.782 -7.253 -20.887 1.00 89.56 266 VAL A C 1
ATOM 2113 O O . VAL A 1 266 ? 12.615 -8.139 -21.067 1.00 89.56 266 VAL A O 1
ATOM 2116 N N . LEU A 1 267 ? 11.497 -6.330 -21.802 1.00 92.25 267 LEU A N 1
ATOM 2117 C CA . LEU A 1 267 ? 12.106 -6.270 -23.132 1.00 92.25 267 LEU A CA 1
ATOM 2118 C C . LEU A 1 267 ? 12.545 -4.843 -23.480 1.00 92.25 267 LEU A C 1
ATOM 2120 O O . LEU A 1 267 ? 12.153 -3.881 -22.826 1.00 92.25 267 LEU A O 1
ATOM 2124 N N . TYR A 1 268 ? 13.343 -4.699 -24.534 1.00 93.19 268 TYR A N 1
ATOM 2125 C CA . TYR A 1 268 ? 13.935 -3.429 -24.946 1.00 93.19 268 TYR A CA 1
ATOM 2126 C C . TYR A 1 268 ? 13.343 -2.916 -26.257 1.00 93.19 268 TYR A C 1
ATOM 2128 O O . TYR A 1 268 ? 13.166 -3.690 -27.198 1.00 93.19 268 TYR A O 1
ATOM 2136 N N . HIS A 1 269 ? 13.134 -1.604 -26.368 1.00 91.88 269 HIS A N 1
ATOM 2137 C CA . HIS A 1 269 ? 12.675 -0.940 -27.591 1.00 91.88 269 HIS A CA 1
ATOM 2138 C C . HIS A 1 269 ? 13.515 0.305 -27.889 1.00 91.88 269 HIS A C 1
ATOM 2140 O O . HIS A 1 269 ? 13.500 1.270 -27.124 1.00 91.88 269 HIS A O 1
ATOM 2146 N N . GLY A 1 270 ? 14.260 0.276 -28.993 1.00 91.19 270 GLY A N 1
ATOM 2147 C CA . GLY A 1 270 ? 14.964 1.446 -29.514 1.00 91.19 270 GLY A CA 1
ATOM 2148 C C . GLY A 1 270 ? 13.987 2.381 -30.215 1.00 91.19 270 GLY A C 1
ATOM 2149 O O . GLY A 1 270 ? 13.105 1.914 -30.930 1.00 91.19 270 GLY A O 1
ATOM 2150 N N . THR A 1 271 ? 14.133 3.685 -29.996 1.00 89.00 271 THR A N 1
ATOM 2151 C CA . THR A 1 271 ? 13.297 4.707 -30.636 1.00 89.00 271 THR A CA 1
ATOM 2152 C C . THR A 1 271 ? 14.100 5.987 -30.867 1.00 89.00 271 THR A C 1
ATOM 2154 O O . THR A 1 271 ? 15.244 6.099 -30.425 1.00 89.00 271 THR A O 1
ATOM 2157 N N . THR A 1 272 ? 13.506 6.960 -31.552 1.00 88.50 272 THR A N 1
ATOM 2158 C CA . THR A 1 272 ? 14.041 8.321 -31.663 1.00 88.50 272 THR A CA 1
ATOM 2159 C C . THR A 1 272 ? 13.569 9.203 -30.503 1.00 88.50 272 THR A C 1
ATOM 2161 O O . THR A 1 272 ? 12.584 8.884 -29.823 1.00 88.50 272 THR A O 1
ATOM 2164 N N . GLU A 1 273 ? 14.255 10.325 -30.280 1.00 86.88 273 GLU A N 1
ATOM 2165 C CA . GLU A 1 273 ? 13.884 11.307 -29.256 1.00 86.88 273 GLU A CA 1
ATOM 2166 C C . GLU A 1 273 ? 12.498 11.915 -29.527 1.00 86.88 273 GLU A C 1
ATOM 2168 O O . GLU A 1 273 ? 11.686 12.049 -28.611 1.00 86.88 273 GLU A O 1
ATOM 2173 N N . GLU A 1 274 ? 12.168 12.172 -30.794 1.00 85.94 274 GLU A N 1
ATOM 2174 C CA . GLU A 1 274 ? 10.886 12.756 -31.199 1.00 85.94 274 GLU A CA 1
ATOM 2175 C C . GLU A 1 274 ? 9.707 11.831 -30.867 1.00 85.94 274 GLU A C 1
ATOM 2177 O O . GLU A 1 274 ? 8.652 12.279 -30.413 1.00 85.94 274 GLU A O 1
ATOM 2182 N N . ALA A 1 275 ? 9.888 10.520 -31.047 1.00 86.25 275 ALA A N 1
ATOM 2183 C CA . ALA A 1 275 ? 8.871 9.525 -30.722 1.00 86.25 275 ALA A CA 1
ATOM 2184 C C . ALA A 1 275 ? 8.761 9.252 -29.209 1.00 86.25 275 ALA A C 1
ATOM 2186 O O . ALA A 1 275 ? 7.711 8.804 -28.742 1.00 86.25 275 ALA A O 1
ATOM 2187 N N . CYS A 1 276 ? 9.801 9.558 -28.426 1.00 87.31 276 CYS A N 1
ATOM 2188 C CA . CYS A 1 276 ? 9.866 9.283 -26.990 1.00 87.31 276 CYS A CA 1
ATOM 2189 C C . CYS A 1 276 ? 8.694 9.920 -26.220 1.00 87.31 276 CYS A C 1
ATOM 2191 O O . CYS A 1 276 ? 7.991 9.229 -25.477 1.00 87.31 276 CYS A O 1
ATOM 2193 N N . LEU A 1 277 ? 8.410 11.205 -26.469 1.00 87.31 277 LEU A N 1
ATOM 2194 C CA . LEU A 1 277 ? 7.301 11.930 -25.830 1.00 87.31 277 LEU A CA 1
ATOM 2195 C C . LEU A 1 277 ? 5.932 11.327 -26.174 1.00 87.31 277 LEU A C 1
ATOM 2197 O O . LEU A 1 277 ? 5.046 11.248 -25.319 1.00 87.31 277 LEU A O 1
ATOM 2201 N N . SER A 1 278 ? 5.757 10.889 -27.423 1.00 88.94 278 SER A N 1
ATOM 2202 C CA . SER A 1 278 ? 4.520 10.251 -27.875 1.00 88.94 278 SER A CA 1
ATOM 2203 C C . SER A 1 278 ? 4.291 8.926 -27.147 1.00 88.94 278 SER A C 1
ATOM 2205 O O . SER A 1 278 ? 3.216 8.713 -26.580 1.00 88.94 278 SER A O 1
ATOM 2207 N N . ILE A 1 279 ? 5.326 8.081 -27.067 1.00 88.50 279 ILE A N 1
ATOM 2208 C CA . ILE A 1 279 ? 5.257 6.772 -26.404 1.00 88.50 279 ILE A CA 1
ATOM 2209 C C . ILE A 1 279 ? 4.993 6.939 -24.899 1.00 88.50 279 ILE A C 1
ATOM 2211 O O . ILE A 1 279 ? 4.128 6.261 -24.348 1.00 88.50 279 ILE A O 1
ATOM 2215 N N . GLN A 1 280 ? 5.658 7.889 -24.231 1.00 88.88 280 GLN A N 1
ATOM 2216 C CA . GLN A 1 280 ? 5.438 8.179 -22.804 1.00 88.88 280 GLN A CA 1
ATOM 2217 C C . GLN A 1 280 ? 3.996 8.593 -22.483 1.00 88.88 280 GLN A C 1
ATOM 2219 O O . GLN A 1 280 ? 3.465 8.246 -21.422 1.00 88.88 280 GLN A O 1
ATOM 2224 N N . ARG A 1 281 ? 3.352 9.339 -23.388 1.00 88.38 281 ARG A N 1
ATOM 2225 C CA . ARG A 1 281 ? 1.994 9.867 -23.194 1.00 88.38 281 ARG A CA 1
ATOM 2226 C C . ARG A 1 281 ? 0.908 8.894 -23.630 1.00 88.38 281 ARG A C 1
ATOM 2228 O O . ARG A 1 281 ? -0.072 8.723 -22.911 1.00 88.38 281 ARG A O 1
ATOM 2235 N N . THR A 1 282 ? 1.068 8.305 -24.810 1.00 85.44 282 THR A N 1
ATOM 2236 C CA . THR A 1 282 ? -0.003 7.609 -25.545 1.00 85.44 282 THR A CA 1
ATOM 2237 C C . THR A 1 282 ? 0.267 6.132 -25.787 1.00 85.44 282 THR A C 1
ATOM 2239 O O . THR A 1 282 ? -0.566 5.454 -26.382 1.00 85.44 282 THR A O 1
ATOM 2242 N N . ASN A 1 283 ? 1.366 5.622 -25.229 1.00 87.19 283 ASN A N 1
ATOM 2243 C CA . ASN A 1 283 ? 1.874 4.273 -25.420 1.00 87.19 283 ASN A CA 1
ATOM 2244 C C . ASN A 1 283 ? 2.517 4.031 -26.791 1.00 87.19 283 ASN A C 1
ATOM 2246 O O . ASN A 1 283 ? 2.527 4.894 -27.666 1.00 87.19 283 ASN A O 1
ATOM 2250 N N . PHE A 1 284 ? 3.075 2.836 -26.976 1.00 84.38 284 PHE A N 1
ATOM 2251 C CA . PHE A 1 284 ? 3.529 2.391 -28.285 1.00 84.38 284 PHE A CA 1
ATOM 2252 C C . PHE A 1 284 ? 2.343 2.201 -29.228 1.00 84.38 284 PHE A C 1
ATOM 2254 O O . PHE A 1 284 ? 1.364 1.530 -28.893 1.00 84.38 284 PHE A O 1
ATOM 2261 N N . ASP A 1 285 ? 2.464 2.744 -30.432 1.00 73.62 285 ASP A N 1
ATOM 2262 C CA . ASP A 1 285 ? 1.409 2.693 -31.431 1.00 73.62 285 ASP A CA 1
ATOM 2263 C C . ASP A 1 285 ? 1.930 2.062 -32.726 1.00 73.62 285 ASP A C 1
ATOM 2265 O O . ASP A 1 285 ? 2.850 2.558 -33.380 1.00 73.62 285 ASP A O 1
ATOM 2269 N N . ARG A 1 286 ? 1.303 0.942 -33.104 1.00 69.88 286 ARG A N 1
ATOM 2270 C CA . ARG A 1 286 ? 1.628 0.179 -34.314 1.00 69.88 286 ARG A CA 1
ATOM 2271 C C . ARG A 1 286 ? 1.431 0.969 -35.606 1.00 69.88 286 ARG A C 1
ATOM 2273 O O . ARG A 1 286 ? 1.961 0.561 -36.629 1.00 69.88 286 ARG A O 1
ATOM 2280 N N . ARG A 1 287 ? 0.681 2.076 -35.598 1.00 66.12 287 ARG A N 1
ATOM 2281 C CA . ARG A 1 287 ? 0.545 2.958 -36.770 1.00 66.12 287 ARG A CA 1
ATOM 2282 C C . ARG A 1 287 ? 1.868 3.627 -37.142 1.00 66.12 287 ARG A C 1
ATOM 2284 O O . ARG A 1 287 ? 2.030 4.032 -38.285 1.00 66.12 287 ARG A O 1
ATOM 2291 N N . PHE A 1 288 ? 2.811 3.692 -36.203 1.00 63.81 288 PHE A N 1
ATOM 2292 C CA . PHE A 1 288 ? 4.186 4.127 -36.450 1.00 63.81 288 PHE A CA 1
ATOM 2293 C C . PHE A 1 288 ? 5.149 2.950 -36.687 1.00 63.81 288 PHE A C 1
ATOM 2295 O O . PHE A 1 288 ? 6.350 3.161 -36.850 1.00 63.81 288 PHE A O 1
ATOM 2302 N N . ALA A 1 289 ? 4.650 1.707 -36.720 1.00 59.22 289 ALA A N 1
ATOM 2303 C CA . ALA A 1 289 ? 5.446 0.553 -37.116 1.00 59.22 289 ALA A CA 1
ATOM 2304 C C . ALA A 1 289 ? 5.734 0.595 -38.623 1.00 59.22 289 ALA A C 1
ATOM 2306 O O . ALA A 1 289 ? 4.882 0.990 -39.415 1.00 59.22 289 ALA A O 1
ATOM 2307 N N . GLY A 1 290 ? 6.926 0.147 -39.026 1.00 51.72 290 GLY A N 1
ATOM 2308 C CA . GLY A 1 290 ? 7.285 0.005 -40.443 1.00 51.72 290 GLY A CA 1
ATOM 2309 C C . GLY A 1 290 ? 8.482 0.829 -40.910 1.00 51.72 290 GLY A C 1
ATOM 2310 O O . GLY A 1 290 ? 8.874 0.687 -42.061 1.00 51.72 290 GLY A O 1
ATOM 2311 N N . GLN A 1 291 ? 9.113 1.626 -40.039 1.00 54.25 291 GLN A N 1
ATOM 2312 C CA . GLN A 1 291 ? 10.396 2.255 -40.386 1.00 54.25 291 GLN A CA 1
ATOM 2313 C C . GLN A 1 291 ? 11.549 1.239 -40.413 1.00 54.25 291 GLN A C 1
ATOM 2315 O O . GLN A 1 291 ? 12.486 1.418 -41.180 1.00 54.25 291 GLN A O 1
ATOM 2320 N N . ASN A 1 292 ? 11.444 0.136 -39.657 1.00 54.66 292 ASN A N 1
ATOM 2321 C CA . ASN A 1 292 ? 12.430 -0.943 -39.638 1.00 54.66 292 ASN A CA 1
ATOM 2322 C C . ASN A 1 292 ? 11.751 -2.328 -39.599 1.00 54.66 292 ASN A C 1
ATOM 2324 O O . ASN A 1 292 ? 10.909 -2.576 -38.741 1.00 54.66 292 ASN A O 1
ATOM 2328 N N . ALA A 1 293 ? 12.136 -3.204 -40.537 1.00 52.28 293 ALA A N 1
ATOM 2329 C CA . ALA A 1 293 ? 11.839 -4.643 -40.644 1.00 52.28 293 ALA A CA 1
ATOM 2330 C C . ALA A 1 293 ? 10.430 -5.122 -40.207 1.00 52.28 293 ALA A C 1
ATOM 2332 O O . ALA A 1 293 ? 10.216 -5.533 -39.073 1.00 52.28 293 ALA A O 1
ATOM 2333 N N . THR A 1 294 ? 9.495 -5.231 -41.157 1.00 58.69 294 THR A N 1
ATOM 2334 C CA . THR A 1 294 ? 8.146 -5.823 -40.982 1.00 58.69 294 THR A CA 1
ATOM 2335 C C . THR A 1 294 ? 8.114 -7.355 -41.107 1.00 58.69 294 THR A C 1
ATOM 2337 O O . THR A 1 294 ? 7.076 -7.940 -41.413 1.00 58.69 294 THR A O 1
ATOM 2340 N N . ARG A 1 295 ? 9.249 -8.034 -40.882 1.00 59.84 295 ARG A N 1
ATOM 2341 C CA . ARG A 1 295 ? 9.445 -9.459 -41.220 1.00 59.84 295 ARG A CA 1
ATOM 2342 C C . ARG A 1 295 ? 8.430 -10.405 -40.567 1.00 59.84 295 ARG A C 1
ATOM 2344 O O . ARG A 1 295 ? 8.148 -11.451 -41.141 1.00 59.84 295 ARG A O 1
ATOM 2351 N N . PHE A 1 296 ? 7.902 -10.050 -39.398 1.00 60.25 296 PHE A N 1
ATOM 2352 C CA . PHE A 1 296 ? 6.971 -10.888 -38.636 1.00 60.25 296 PHE A CA 1
ATOM 2353 C C . PHE A 1 296 ? 5.554 -10.291 -38.540 1.00 60.25 296 PHE A C 1
ATOM 2355 O O . PHE A 1 296 ? 4.683 -10.871 -37.906 1.00 60.25 296 PHE A O 1
ATOM 2362 N N . GLY A 1 297 ? 5.293 -9.164 -39.214 1.00 65.06 297 GLY A N 1
ATOM 2363 C CA . GLY A 1 297 ? 3.982 -8.510 -39.250 1.00 65.06 297 GLY A CA 1
ATOM 2364 C C . GLY A 1 297 ? 4.035 -7.000 -39.002 1.00 65.06 297 GLY A C 1
ATOM 2365 O O . GLY A 1 297 ? 5.102 -6.392 -38.883 1.00 65.06 297 GLY A O 1
ATOM 2366 N N . ILE A 1 298 ? 2.859 -6.375 -38.927 1.00 69.75 298 ILE A N 1
ATOM 2367 C CA . ILE A 1 298 ? 2.711 -4.946 -38.621 1.00 69.75 298 ILE A CA 1
ATOM 2368 C C . ILE A 1 298 ? 2.403 -4.805 -37.130 1.00 69.75 298 ILE A C 1
ATOM 2370 O O . ILE A 1 298 ? 1.275 -5.018 -36.684 1.00 69.75 298 ILE A O 1
ATOM 2374 N N . GLY A 1 299 ? 3.418 -4.440 -36.352 1.00 74.81 299 GLY A N 1
ATOM 2375 C CA . GLY A 1 299 ? 3.296 -4.284 -34.909 1.00 74.81 299 GLY A CA 1
ATOM 2376 C C . GLY A 1 299 ? 4.476 -3.536 -34.306 1.00 74.81 299 GLY A C 1
ATOM 2377 O O . GLY A 1 299 ? 5.447 -3.214 -34.988 1.00 74.81 299 GLY A O 1
ATOM 2378 N N . THR A 1 300 ? 4.386 -3.252 -33.011 1.00 81.31 300 THR A N 1
ATOM 2379 C CA . THR A 1 300 ? 5.527 -2.741 -32.251 1.00 81.31 300 THR A CA 1
ATOM 2380 C C . THR A 1 300 ? 6.449 -3.897 -31.890 1.00 81.31 300 THR A C 1
ATOM 2382 O O . THR A 1 300 ? 5.988 -4.946 -31.446 1.00 81.31 300 THR A O 1
ATOM 2385 N N . TYR A 1 301 ? 7.748 -3.685 -32.067 1.00 83.81 301 TYR A N 1
ATOM 2386 C CA . TYR A 1 301 ? 8.767 -4.709 -31.913 1.00 83.81 301 TYR A CA 1
ATOM 2387 C C . TYR A 1 301 ? 9.608 -4.506 -30.657 1.00 83.81 301 TYR A C 1
ATOM 2389 O O . TYR A 1 301 ? 9.978 -3.381 -30.325 1.00 83.81 301 TYR A O 1
ATOM 2397 N N . PHE A 1 302 ? 9.935 -5.609 -29.989 1.00 87.44 302 PHE A N 1
ATOM 2398 C CA . PHE A 1 302 ? 10.728 -5.636 -28.762 1.00 87.44 302 PHE A CA 1
ATOM 2399 C C . PHE A 1 302 ? 11.838 -6.672 -28.872 1.00 87.44 302 PHE A C 1
ATOM 2401 O O . PHE A 1 302 ? 11.654 -7.709 -29.511 1.00 87.44 302 PHE A O 1
ATOM 2408 N N . ALA A 1 303 ? 12.967 -6.397 -28.225 1.00 89.56 303 ALA A N 1
ATOM 2409 C CA . ALA A 1 303 ? 14.114 -7.291 -28.185 1.00 89.56 303 ALA A CA 1
ATOM 2410 C C . ALA A 1 303 ? 14.367 -7.817 -26.771 1.00 89.56 303 ALA A C 1
ATOM 2412 O O . ALA A 1 303 ? 14.227 -7.086 -25.789 1.00 89.56 303 ALA A O 1
ATOM 2413 N N . VAL A 1 304 ? 14.787 -9.079 -26.680 1.00 90.00 304 VAL A N 1
ATOM 2414 C CA . VAL A 1 304 ? 15.280 -9.680 -25.430 1.00 90.00 304 VAL A CA 1
ATOM 2415 C C . VAL A 1 304 ? 16.599 -9.034 -25.012 1.00 90.00 304 VAL A C 1
ATOM 2417 O O . VAL A 1 304 ? 16.779 -8.679 -23.849 1.00 90.00 304 VAL A O 1
ATOM 2420 N N . ASP A 1 305 ? 17.495 -8.833 -25.977 1.00 93.12 305 ASP A N 1
ATOM 2421 C CA . ASP A 1 305 ? 18.796 -8.223 -25.746 1.00 93.12 305 ASP A CA 1
ATOM 2422 C C . ASP A 1 305 ? 18.769 -6.731 -26.074 1.00 93.12 305 ASP A C 1
ATOM 2424 O O . ASP A 1 305 ? 18.388 -6.312 -27.172 1.00 93.12 305 ASP A O 1
ATOM 2428 N N . ALA A 1 306 ? 19.242 -5.919 -25.129 1.00 93.62 306 ALA A N 1
ATOM 2429 C CA . ALA A 1 306 ? 19.363 -4.478 -25.305 1.00 93.62 306 ALA A CA 1
ATOM 2430 C C . ALA A 1 306 ? 20.291 -4.107 -26.473 1.00 93.62 306 ALA A C 1
ATOM 2432 O O . ALA A 1 306 ? 20.082 -3.073 -27.101 1.00 93.62 306 ALA A O 1
ATOM 2433 N N . SER A 1 307 ? 21.283 -4.945 -26.800 1.00 95.69 307 SER A N 1
ATOM 2434 C CA . SER A 1 307 ? 22.184 -4.744 -27.946 1.00 95.69 307 SER A CA 1
ATOM 2435 C C . SER A 1 307 ? 21.429 -4.515 -29.248 1.00 95.69 307 SER A C 1
ATOM 2437 O O . SER A 1 307 ? 21.737 -3.550 -29.947 1.00 95.69 307 SER A O 1
ATOM 2439 N N . TYR A 1 308 ? 20.397 -5.320 -29.511 1.00 93.19 308 TYR A N 1
ATOM 2440 C CA . TYR A 1 308 ? 19.573 -5.213 -30.710 1.00 93.19 308 TYR A CA 1
ATOM 2441 C C . TYR A 1 308 ? 18.852 -3.865 -30.762 1.00 93.19 308 TYR A C 1
ATOM 2443 O O . TYR A 1 308 ? 18.975 -3.124 -31.730 1.00 93.19 308 TYR A O 1
ATOM 2451 N N . SER A 1 309 ? 18.174 -3.495 -29.675 1.00 92.38 309 SER A N 1
ATOM 2452 C CA . SER A 1 309 ? 17.464 -2.216 -29.581 1.00 92.38 309 SER A CA 1
ATOM 2453 C C . SER A 1 309 ? 18.401 -1.004 -29.529 1.00 92.38 309 SER A C 1
ATOM 2455 O O . SER A 1 309 ? 17.965 0.110 -29.799 1.00 92.38 309 SER A O 1
ATOM 2457 N N . SER A 1 310 ? 19.679 -1.192 -29.176 1.00 93.50 310 SER A N 1
ATOM 2458 C CA . SER A 1 310 ? 20.682 -0.119 -29.111 1.00 93.50 310 SER A CA 1
ATOM 2459 C C . SER A 1 310 ? 21.301 0.215 -30.465 1.00 93.50 310 SER A C 1
ATOM 2461 O O . SER A 1 310 ? 22.054 1.192 -30.560 1.00 93.50 310 SER A O 1
ATOM 2463 N N . ASP A 1 311 ? 21.045 -0.601 -31.487 1.00 93.62 311 ASP A N 1
ATOM 2464 C CA . ASP A 1 311 ? 21.547 -0.364 -32.831 1.00 93.62 311 ASP A CA 1
ATOM 2465 C C . ASP A 1 311 ? 21.029 0.995 -33.354 1.00 93.62 311 ASP A C 1
ATOM 2467 O O . ASP A 1 311 ? 19.846 1.303 -33.162 1.00 93.62 311 ASP A O 1
ATOM 2471 N N . PRO A 1 312 ? 21.884 1.826 -33.983 1.00 92.38 312 PRO A N 1
ATOM 2472 C CA . PRO A 1 312 ? 21.490 3.117 -34.552 1.00 92.38 312 PRO A CA 1
ATOM 2473 C C . PRO A 1 312 ? 20.317 3.065 -35.540 1.00 92.38 312 PRO A C 1
ATOM 2475 O O . PRO A 1 312 ? 19.682 4.092 -35.770 1.00 92.38 312 PRO A O 1
ATOM 2478 N N . VAL A 1 313 ? 20.018 1.897 -36.117 1.00 89.50 313 VAL A N 1
ATOM 2479 C CA . VAL A 1 313 ? 18.836 1.682 -36.960 1.00 89.50 313 VAL A CA 1
ATOM 2480 C C . VAL A 1 313 ? 17.539 1.831 -36.156 1.00 89.50 313 VAL A C 1
ATOM 2482 O O . VAL A 1 313 ? 16.585 2.427 -36.654 1.00 89.50 313 VAL A O 1
ATOM 2485 N N . PHE A 1 314 ? 17.488 1.333 -34.915 1.00 87.81 314 PHE A N 1
ATOM 2486 C CA . PHE A 1 314 ? 16.281 1.368 -34.073 1.00 87.81 314 PHE A CA 1
ATOM 2487 C C . PHE A 1 314 ? 16.301 2.523 -33.072 1.00 87.81 314 PHE A C 1
ATOM 2489 O O . PHE A 1 314 ? 15.325 3.257 -32.946 1.00 87.81 314 PHE A O 1
ATOM 2496 N N . SER A 1 315 ? 17.418 2.703 -32.370 1.00 91.00 315 SER A N 1
ATOM 2497 C CA . SER A 1 315 ? 17.637 3.830 -31.469 1.00 91.00 315 SER A CA 1
ATOM 2498 C C . SER A 1 315 ? 18.446 4.886 -32.211 1.00 91.00 315 SER A C 1
ATOM 2500 O O . SER A 1 315 ? 19.671 4.914 -32.129 1.00 91.00 315 SER A O 1
ATOM 2502 N N . LYS A 1 316 ? 17.789 5.714 -33.022 1.00 91.19 316 LYS A N 1
ATOM 2503 C CA . LYS A 1 316 ? 18.502 6.681 -33.865 1.00 91.19 316 LYS A CA 1
ATOM 2504 C C . LYS A 1 316 ? 19.243 7.705 -32.991 1.00 91.19 316 LYS A C 1
ATOM 2506 O O . LYS A 1 316 ? 18.596 8.315 -32.139 1.00 91.19 316 LYS A O 1
ATOM 2511 N N . PRO A 1 317 ? 20.562 7.908 -33.181 1.00 93.88 317 PRO A N 1
ATOM 2512 C CA . PRO A 1 317 ? 21.290 8.927 -32.439 1.00 93.88 317 PRO A CA 1
ATOM 2513 C C . PRO A 1 317 ? 20.744 10.328 -32.728 1.00 93.88 317 PRO A C 1
ATOM 2515 O O . PRO A 1 317 ? 20.482 10.664 -33.887 1.00 93.88 317 PRO A O 1
ATOM 2518 N N . ALA A 1 318 ? 20.598 11.135 -31.681 1.00 91.88 318 ALA A N 1
ATOM 2519 C CA . ALA A 1 318 ? 20.331 12.562 -31.775 1.00 91.88 318 ALA A CA 1
ATOM 2520 C C . ALA A 1 318 ? 21.562 13.312 -32.319 1.00 91.88 318 ALA A C 1
ATOM 2522 O O . ALA A 1 318 ? 22.627 12.728 -32.544 1.00 91.88 318 ALA A O 1
ATOM 2523 N N . ALA A 1 319 ? 21.429 14.623 -32.532 1.00 92.69 319 ALA A N 1
ATOM 2524 C CA . ALA A 1 319 ? 22.499 15.451 -33.094 1.00 92.69 319 ALA A CA 1
ATOM 2525 C C . ALA A 1 319 ? 23.787 15.450 -32.246 1.00 92.69 319 ALA A C 1
ATOM 2527 O O . ALA A 1 319 ? 24.880 15.595 -32.786 1.00 92.69 319 ALA A O 1
ATOM 2528 N N . ASP A 1 320 ? 23.664 15.249 -30.933 1.00 93.50 320 ASP A N 1
ATOM 2529 C CA . ASP A 1 320 ? 24.777 15.148 -29.984 1.00 93.50 320 ASP A CA 1
ATOM 2530 C C . ASP A 1 320 ? 25.322 13.711 -29.824 1.00 93.50 320 ASP A C 1
ATOM 2532 O O . ASP A 1 320 ? 26.207 13.458 -29.006 1.00 93.50 320 ASP A O 1
ATOM 2536 N N . GLY A 1 321 ? 24.800 12.758 -30.603 1.00 93.44 321 GLY A N 1
ATOM 2537 C CA . GLY A 1 321 ? 25.164 11.345 -30.551 1.00 93.44 321 GLY A CA 1
ATOM 2538 C C . GLY A 1 321 ? 24.487 10.553 -29.429 1.00 93.44 321 GLY A C 1
ATOM 2539 O O . GLY A 1 321 ? 24.741 9.352 -29.305 1.00 93.44 321 GLY A O 1
ATOM 2540 N N . THR A 1 322 ? 23.625 11.176 -28.620 1.00 94.94 322 THR A N 1
ATOM 2541 C CA . THR A 1 322 ? 22.865 10.464 -27.589 1.00 94.94 322 THR A CA 1
ATOM 2542 C C . THR A 1 322 ? 21.779 9.590 -28.205 1.00 94.94 322 THR A C 1
ATOM 2544 O O . THR A 1 322 ? 21.298 9.823 -29.309 1.00 94.94 322 THR A O 1
ATOM 2547 N N . GLN A 1 323 ? 21.417 8.523 -27.503 1.00 94.94 323 GLN A N 1
ATOM 2548 C CA . GLN A 1 323 ? 20.456 7.528 -27.963 1.00 94.94 323 GLN A CA 1
ATOM 2549 C C . GLN A 1 323 ? 19.453 7.248 -26.852 1.00 94.94 323 GLN A C 1
ATOM 2551 O O . GLN A 1 323 ? 19.822 7.195 -25.675 1.00 94.94 323 GLN A O 1
ATOM 2556 N N . VAL A 1 324 ? 18.196 7.024 -27.231 1.00 93.81 324 VAL A N 1
ATOM 2557 C CA . VAL A 1 324 ? 17.112 6.709 -26.297 1.00 93.81 324 VAL A CA 1
ATOM 2558 C C . VAL A 1 324 ? 16.558 5.312 -26.542 1.00 93.81 324 VAL A C 1
ATOM 2560 O O . VAL A 1 324 ? 16.441 4.832 -27.673 1.00 93.81 324 VAL A O 1
ATOM 2563 N N . MET A 1 325 ? 16.225 4.635 -25.453 1.00 94.31 325 MET A N 1
ATOM 2564 C CA . MET A 1 325 ? 15.679 3.287 -25.461 1.00 94.31 325 MET A CA 1
ATOM 2565 C C . MET A 1 325 ? 14.724 3.140 -24.291 1.00 94.31 325 MET A C 1
ATOM 2567 O O . MET A 1 325 ? 14.974 3.659 -23.204 1.00 94.31 325 MET A O 1
ATOM 2571 N N . PHE A 1 326 ? 13.669 2.370 -24.505 1.00 95.31 326 PHE A N 1
ATOM 2572 C CA . PHE A 1 326 ? 12.774 1.948 -23.450 1.00 95.31 326 PHE A CA 1
ATOM 2573 C C . PHE A 1 326 ? 13.086 0.537 -22.972 1.00 95.31 326 PHE A C 1
ATOM 2575 O O . PHE A 1 326 ? 13.335 -0.365 -23.773 1.00 95.31 326 PHE A O 1
ATOM 2582 N N . VAL A 1 327 ? 13.019 0.362 -21.656 1.00 95.06 327 VAL A N 1
ATOM 2583 C CA . VAL A 1 327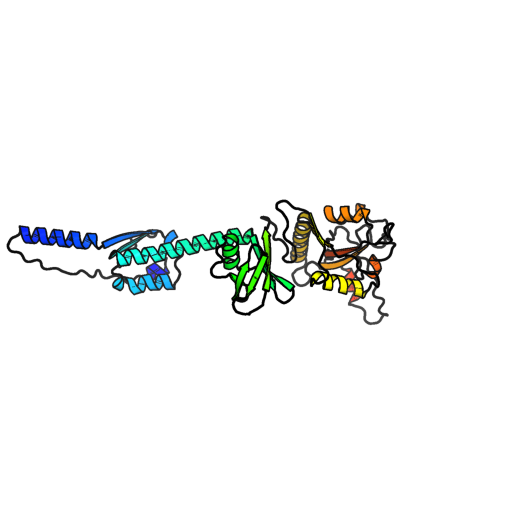 ? 12.839 -0.936 -21.009 1.00 95.06 327 VAL A CA 1
ATOM 2584 C C . VAL A 1 327 ? 11.352 -1.053 -20.725 1.00 95.06 327 VAL A C 1
ATOM 2586 O O . VAL A 1 327 ? 10.787 -0.158 -20.109 1.00 95.06 327 VAL A O 1
ATOM 2589 N N . ALA A 1 328 ? 10.722 -2.106 -21.225 1.00 91.38 328 ALA A N 1
ATOM 2590 C CA . ALA A 1 328 ? 9.278 -2.227 -21.276 1.00 91.38 328 ALA A CA 1
ATOM 2591 C C . ALA A 1 328 ? 8.800 -3.543 -20.658 1.00 91.38 328 ALA A C 1
ATOM 2593 O O . ALA A 1 328 ? 9.387 -4.597 -20.901 1.00 91.38 328 ALA A O 1
ATOM 2594 N N . LEU A 1 329 ? 7.702 -3.489 -19.904 1.00 90.38 329 LEU A N 1
ATOM 2595 C CA . LEU A 1 329 ? 6.924 -4.669 -19.533 1.00 90.38 329 LEU A CA 1
ATOM 2596 C C . LEU A 1 329 ? 5.976 -5.011 -20.684 1.00 90.38 329 LEU A C 1
ATOM 2598 O O . LEU A 1 329 ? 5.120 -4.208 -21.066 1.00 90.38 329 LEU A O 1
ATOM 2602 N N . VAL A 1 330 ? 6.137 -6.205 -21.245 1.00 88.81 330 VAL A N 1
ATOM 2603 C CA . VAL A 1 330 ? 5.404 -6.671 -22.422 1.00 88.81 330 VAL A CA 1
ATOM 2604 C C . VAL A 1 330 ? 4.656 -7.953 -22.085 1.00 88.81 330 VAL A C 1
ATOM 2606 O O . VAL A 1 330 ? 5.248 -8.929 -21.627 1.00 88.81 330 VAL A O 1
ATOM 2609 N N . LEU A 1 331 ? 3.347 -7.955 -22.335 1.00 87.88 331 LEU A N 1
ATOM 2610 C CA . LEU A 1 331 ? 2.496 -9.135 -22.204 1.00 87.88 331 LEU A CA 1
ATOM 2611 C C . LEU A 1 331 ? 2.609 -9.966 -23.485 1.00 87.88 331 LEU A C 1
ATOM 2613 O O . LEU A 1 331 ? 2.074 -9.575 -24.520 1.00 87.88 331 LEU A O 1
ATOM 2617 N N . THR A 1 332 ? 3.338 -11.081 -23.426 1.00 81.00 332 THR A N 1
ATOM 2618 C CA . THR A 1 332 ? 3.602 -11.930 -24.605 1.00 81.00 332 THR A CA 1
ATOM 2619 C C . THR A 1 332 ? 2.583 -13.056 -24.798 1.00 81.00 332 THR A C 1
ATOM 2621 O O . THR A 1 332 ? 2.541 -13.632 -25.883 1.00 81.00 332 THR A O 1
ATOM 2624 N N . ALA A 1 333 ? 1.740 -13.321 -23.784 1.00 69.56 333 ALA A N 1
ATOM 2625 C CA . ALA A 1 333 ? 0.776 -14.428 -23.738 1.00 69.56 333 ALA A CA 1
ATOM 2626 C C . ALA A 1 333 ? 1.397 -15.810 -24.055 1.00 69.56 333 ALA A C 1
ATOM 2628 O O . ALA A 1 333 ? 2.618 -15.958 -24.151 1.00 69.56 333 ALA A O 1
ATOM 2629 N N . GLU A 1 334 ? 0.566 -16.853 -24.180 1.00 61.06 334 GLU A N 1
ATOM 2630 C CA . GLU A 1 334 ? 1.016 -18.159 -24.670 1.00 61.06 334 GLU A CA 1
ATOM 2631 C C . GLU A 1 334 ? 1.280 -18.054 -26.179 1.00 61.06 334 GLU A C 1
ATOM 2633 O O . GLU A 1 334 ? 0.390 -18.209 -27.015 1.00 61.06 334 GLU A O 1
ATOM 2638 N N . SER A 1 335 ? 2.515 -17.721 -26.544 1.00 50.78 335 SER A N 1
ATOM 2639 C CA . SER A 1 335 ? 2.938 -17.758 -27.938 1.00 50.78 335 SER A CA 1
ATOM 2640 C C . SER A 1 335 ? 3.160 -19.212 -28.358 1.00 50.78 335 SER A C 1
ATOM 2642 O O . SER A 1 335 ? 4.026 -19.898 -27.812 1.00 50.78 335 SER A O 1
ATOM 2644 N N . SER A 1 336 ? 2.428 -19.680 -29.372 1.00 42.94 336 SER A N 1
ATOM 2645 C CA . SER A 1 336 ? 2.663 -20.975 -30.029 1.00 42.94 336 SER A CA 1
ATOM 2646 C C . SER A 1 336 ? 4.083 -21.114 -30.603 1.00 42.94 336 SER A C 1
ATOM 2648 O O . SER A 1 336 ? 4.534 -22.234 -30.836 1.00 42.94 336 SER A O 1
ATOM 2650 N N . TYR A 1 337 ? 4.826 -20.010 -30.755 1.00 42.25 337 TYR A N 1
ATOM 2651 C CA . TYR A 1 337 ? 6.239 -20.020 -31.145 1.00 42.25 337 TYR A CA 1
ATOM 2652 C C . TYR A 1 337 ? 7.191 -20.429 -30.012 1.00 42.25 337 TYR A C 1
ATOM 2654 O O . TYR A 1 337 ? 8.256 -20.973 -30.293 1.00 42.25 337 TYR A O 1
ATOM 2662 N N . LEU A 1 338 ? 6.817 -20.257 -28.737 1.00 38.94 338 LEU A N 1
ATOM 2663 C CA . LEU A 1 338 ? 7.684 -20.632 -27.610 1.00 38.94 338 LEU A CA 1
ATOM 2664 C C . LEU A 1 338 ? 7.801 -22.157 -27.434 1.00 38.94 338 LEU A C 1
ATOM 2666 O O . LEU A 1 338 ? 8.822 -22.630 -26.944 1.00 38.94 338 LEU A O 1
ATOM 2670 N N . LYS A 1 339 ? 6.828 -22.944 -27.923 1.00 34.25 339 LYS A N 1
ATOM 2671 C CA . LYS A 1 339 ? 6.891 -24.421 -27.901 1.00 34.25 339 LYS A CA 1
ATOM 2672 C C . LYS A 1 339 ? 7.912 -25.007 -28.886 1.00 34.25 339 LYS A C 1
ATOM 2674 O O . LYS A 1 339 ? 8.353 -26.136 -28.695 1.00 34.25 339 LYS A O 1
ATOM 2679 N N . LEU A 1 340 ? 8.328 -24.266 -29.918 1.00 33.34 340 LEU A N 1
ATOM 2680 C CA . LEU A 1 340 ? 9.290 -24.764 -30.913 1.00 33.34 340 LEU A CA 1
ATOM 2681 C C . LEU A 1 340 ? 10.753 -24.681 -30.444 1.00 33.34 340 LEU A C 1
ATOM 2683 O O . LEU A 1 340 ? 11.601 -25.374 -31.001 1.00 33.34 340 LEU A O 1
ATOM 2687 N N . ALA A 1 341 ? 11.055 -23.886 -29.412 1.00 36.59 341 ALA A N 1
ATOM 2688 C CA . ALA A 1 341 ? 12.416 -23.736 -28.891 1.00 36.59 341 ALA A CA 1
ATOM 2689 C C . ALA A 1 341 ? 12.805 -24.815 -27.860 1.00 36.59 341 ALA A C 1
ATOM 2691 O O . ALA A 1 341 ? 13.992 -25.076 -27.668 1.00 36.59 341 ALA A O 1
ATOM 2692 N N . GLU A 1 342 ? 11.831 -25.467 -27.219 1.00 35.66 342 GLU A N 1
ATOM 2693 C CA . GLU A 1 342 ? 12.084 -26.431 -26.135 1.00 35.66 342 GLU A CA 1
ATOM 2694 C C . GLU A 1 342 ? 12.144 -27.899 -26.607 1.00 35.66 342 GLU A C 1
ATOM 2696 O O . GLU A 1 342 ? 12.565 -28.773 -25.854 1.00 35.66 342 GLU A O 1
ATOM 2701 N N . GLY A 1 343 ? 11.775 -28.188 -27.862 1.00 30.28 343 GLY A N 1
ATOM 2702 C CA . GLY A 1 343 ? 11.522 -29.558 -28.330 1.00 30.28 343 GLY A CA 1
ATOM 2703 C C . GLY A 1 343 ? 12.606 -30.261 -29.158 1.00 30.28 343 GLY A C 1
ATOM 2704 O O . GLY A 1 343 ? 12.405 -31.423 -29.502 1.00 30.28 343 GLY A O 1
ATOM 2705 N N . VAL A 1 344 ? 13.733 -29.631 -29.520 1.00 29.17 344 VAL A N 1
ATOM 2706 C CA . VAL A 1 344 ? 14.708 -30.267 -30.438 1.00 29.17 344 VAL A CA 1
ATOM 2707 C C . VAL A 1 344 ? 16.140 -30.197 -29.908 1.00 29.17 344 VAL A C 1
ATOM 2709 O O . VAL A 1 344 ? 16.899 -29.262 -30.161 1.00 29.17 344 VAL A O 1
ATOM 2712 N N . SER A 1 345 ? 16.525 -31.253 -29.189 1.00 33.19 345 SER A N 1
ATOM 2713 C CA . SER A 1 345 ? 17.921 -31.600 -28.911 1.00 33.19 345 SER A CA 1
ATOM 2714 C C . SER A 1 345 ? 18.627 -31.932 -30.230 1.00 33.19 345 SER A C 1
ATOM 2716 O O . SER A 1 345 ? 18.276 -32.913 -30.880 1.00 33.19 345 SER A O 1
ATOM 2718 N N . GLY A 1 346 ? 19.610 -31.122 -30.646 1.00 30.59 346 GLY A N 1
ATOM 2719 C CA . GLY A 1 346 ? 20.557 -31.548 -31.687 1.00 30.59 346 GLY A CA 1
ATOM 2720 C C . GLY A 1 346 ? 20.977 -30.547 -32.766 1.00 30.59 346 GLY A C 1
ATOM 2721 O O . GLY A 1 346 ? 21.758 -30.932 -33.632 1.00 30.59 346 GLY A O 1
ATOM 2722 N N . MET A 1 347 ? 20.557 -29.277 -32.748 1.00 24.02 347 MET A N 1
ATOM 2723 C CA . MET A 1 347 ? 21.085 -28.277 -33.694 1.00 24.02 347 MET A CA 1
ATOM 2724 C C . MET A 1 347 ? 21.689 -27.074 -32.968 1.00 24.02 347 MET A C 1
ATOM 2726 O O . MET A 1 347 ? 21.136 -26.567 -31.997 1.00 24.02 347 MET A O 1
ATOM 2730 N N . LYS A 1 348 ? 22.880 -26.666 -33.434 1.00 25.05 348 LYS A N 1
ATOM 2731 C CA . LYS A 1 348 ? 23.700 -25.542 -32.954 1.00 25.05 348 LYS A CA 1
ATOM 2732 C C . LYS A 1 348 ? 22.841 -24.414 -32.376 1.00 25.05 348 LYS A C 1
ATOM 2734 O O . LYS A 1 348 ? 22.046 -23.830 -33.105 1.00 25.05 348 LYS A O 1
ATOM 2739 N N . LYS A 1 349 ? 23.074 -24.083 -31.099 1.00 27.39 349 LYS A N 1
ATOM 2740 C CA . LYS A 1 349 ? 22.533 -22.908 -30.400 1.00 27.39 349 LYS A CA 1
ATOM 2741 C C . LYS A 1 349 ? 22.799 -21.643 -31.218 1.00 27.39 349 LYS A C 1
ATOM 2743 O O . LYS A 1 349 ? 23.830 -20.993 -31.074 1.00 27.39 349 LYS A O 1
ATOM 2748 N N . ARG A 1 350 ? 21.861 -21.303 -32.090 1.00 24.86 350 ARG A N 1
ATOM 2749 C CA . ARG A 1 350 ? 21.695 -19.980 -32.672 1.00 24.86 350 ARG A CA 1
ATOM 2750 C C . ARG A 1 350 ? 20.381 -19.508 -32.082 1.00 24.86 350 ARG A C 1
ATOM 2752 O O . ARG A 1 350 ? 19.330 -19.726 -32.666 1.00 24.86 350 ARG A O 1
ATOM 2759 N N . VAL A 1 351 ? 20.457 -19.001 -30.852 1.00 27.95 351 VAL A N 1
ATOM 2760 C CA . VAL A 1 351 ? 19.333 -18.309 -30.224 1.00 27.95 351 VAL A CA 1
ATOM 2761 C C . VAL A 1 351 ? 19.046 -17.141 -31.157 1.00 27.95 351 VAL A C 1
ATOM 2763 O O . VAL A 1 351 ? 19.849 -16.218 -31.275 1.00 27.95 351 VAL A O 1
ATOM 2766 N N . SER A 1 352 ? 18.005 -17.280 -31.970 1.00 27.89 352 SER A N 1
ATOM 2767 C CA . SER A 1 352 ? 17.505 -16.220 -32.824 1.00 27.89 352 SER A CA 1
ATOM 2768 C C . SER A 1 352 ? 17.208 -15.031 -31.911 1.00 27.89 352 SER A C 1
ATOM 2770 O O . SER A 1 352 ? 16.568 -15.190 -30.874 1.00 27.89 352 SER A O 1
ATOM 2772 N N . ASN A 1 353 ? 17.713 -13.846 -32.266 1.00 28.88 353 ASN A N 1
ATOM 2773 C CA . ASN A 1 353 ? 17.332 -12.572 -31.652 1.00 28.88 353 ASN A CA 1
ATOM 2774 C C . ASN A 1 353 ? 15.851 -12.316 -31.982 1.00 28.88 353 ASN A C 1
ATOM 2776 O O . ASN A 1 353 ? 15.541 -11.539 -32.884 1.00 28.88 353 ASN A O 1
ATOM 2780 N N . GLU A 1 354 ? 14.943 -13.079 -31.372 1.00 35.16 354 GLU A N 1
ATOM 2781 C CA . GLU A 1 354 ? 13.546 -13.151 -31.783 1.00 35.16 354 GLU A CA 1
ATOM 2782 C C . GLU A 1 354 ? 12.823 -11.853 -31.460 1.00 35.16 354 GLU A C 1
ATOM 2784 O O . GLU A 1 354 ? 12.595 -11.468 -30.315 1.00 35.16 354 GLU A O 1
ATOM 2789 N N . ILE A 1 355 ? 12.492 -11.182 -32.552 1.00 40.44 355 ILE A N 1
ATOM 2790 C CA . ILE A 1 355 ? 11.649 -10.016 -32.657 1.00 40.44 355 ILE A CA 1
ATOM 2791 C C . ILE A 1 355 ? 10.202 -10.475 -32.415 1.00 40.44 355 ILE A C 1
ATOM 2793 O O . ILE A 1 355 ? 9.645 -11.216 -33.224 1.00 40.44 355 ILE A O 1
ATOM 2797 N N . LEU A 1 356 ? 9.577 -10.029 -31.325 1.00 40.38 356 LEU A N 1
ATOM 2798 C CA . LEU A 1 356 ? 8.159 -10.305 -31.076 1.00 40.38 356 LEU A CA 1
ATOM 2799 C C . LEU A 1 356 ? 7.299 -9.256 -31.796 1.00 40.38 356 LEU A C 1
ATOM 2801 O O . LEU A 1 356 ? 7.267 -8.097 -31.385 1.00 40.38 356 LEU A O 1
ATOM 2805 N N . SER A 1 357 ? 6.618 -9.652 -32.874 1.00 33.25 357 SER A N 1
ATOM 2806 C CA . SER A 1 357 ? 5.506 -8.896 -33.466 1.00 33.25 357 SER A CA 1
ATOM 2807 C C . SER A 1 357 ? 4.202 -9.309 -32.805 1.00 33.25 357 SER A C 1
ATOM 2809 O O . SER A 1 357 ? 3.830 -10.483 -32.826 1.00 33.25 357 SER A O 1
ATOM 2811 N N . GLY A 1 358 ? 3.473 -8.337 -32.278 1.00 31.25 358 GLY A N 1
ATOM 2812 C CA . GLY A 1 358 ? 2.140 -8.568 -31.762 1.00 31.25 358 GLY A CA 1
ATOM 2813 C C . GLY A 1 358 ? 1.054 -7.916 -32.618 1.00 31.25 358 GLY A C 1
ATOM 2814 O O . GLY A 1 358 ? 0.933 -6.691 -32.619 1.00 31.25 358 GLY A O 1
ATOM 2815 N N . GLU A 1 359 ? 0.172 -8.713 -33.227 1.00 28.36 359 GLU A N 1
ATOM 2816 C CA . GLU A 1 359 ? -1.174 -8.248 -33.581 1.00 28.36 359 GLU A CA 1
ATOM 2817 C C . GLU A 1 359 ? -1.973 -8.023 -32.292 1.00 28.36 359 GLU A C 1
ATOM 2819 O O . GLU A 1 359 ? -2.345 -8.973 -31.613 1.00 28.36 359 GLU A O 1
ATOM 2824 N N . SER A 1 360 ? -2.213 -6.755 -31.942 1.00 31.14 360 SER A N 1
ATOM 2825 C CA . SER A 1 360 ? -2.940 -6.301 -30.740 1.00 31.14 360 SER A CA 1
ATOM 2826 C C . SER A 1 360 ? -2.271 -6.607 -29.393 1.00 31.14 360 SER A C 1
ATOM 2828 O O . SER A 1 360 ? -2.852 -7.231 -28.512 1.00 31.14 360 SER A O 1
ATOM 2830 N N . TRP A 1 361 ? -1.052 -6.106 -29.191 1.00 37.19 361 TRP A N 1
ATOM 2831 C CA . TRP A 1 361 ? -0.390 -6.210 -27.889 1.00 37.19 361 TRP A CA 1
ATOM 2832 C C . TRP A 1 361 ? 0.111 -4.836 -27.476 1.00 37.19 361 TRP A C 1
ATOM 2834 O O . TRP A 1 361 ? 0.999 -4.284 -28.117 1.00 37.19 361 TRP A O 1
ATOM 2844 N N . PHE A 1 362 ? -0.530 -4.271 -26.447 1.00 31.00 362 PHE A N 1
ATOM 2845 C CA . PHE A 1 362 ? -0.144 -3.017 -25.805 1.00 31.00 362 PHE A CA 1
ATOM 2846 C C . PHE A 1 362 ? 1.159 -3.250 -25.039 1.00 31.00 362 PHE A C 1
ATOM 2848 O O . PHE A 1 362 ? 1.137 -3.906 -23.996 1.00 31.00 362 PHE A O 1
ATOM 2855 N N . PRO A 1 363 ? 2.299 -2.743 -25.510 1.00 29.03 363 PRO A N 1
ATOM 2856 C CA . PRO A 1 363 ? 3.521 -2.787 -24.726 1.00 29.03 363 PRO A CA 1
ATOM 2857 C C . PRO A 1 363 ? 3.488 -1.646 -23.700 1.00 29.03 363 PRO A C 1
ATOM 2859 O O . PRO A 1 363 ? 2.638 -0.768 -23.816 1.00 29.03 363 PRO A O 1
ATOM 2862 N N . ARG A 1 364 ? 4.341 -1.635 -22.670 1.00 41.66 364 ARG A N 1
ATOM 2863 C CA . ARG A 1 364 ? 4.356 -0.551 -21.669 1.00 41.66 364 ARG A CA 1
ATOM 2864 C C . ARG A 1 364 ? 5.760 -0.240 -21.159 1.00 41.66 364 ARG A C 1
ATOM 2866 O O . ARG A 1 364 ? 6.549 -1.156 -21.005 1.00 41.66 364 ARG A O 1
ATOM 2873 N N . LEU A 1 365 ? 6.000 1.034 -20.836 1.00 38.34 365 LEU A N 1
ATOM 2874 C CA . LEU A 1 365 ? 7.181 1.594 -20.158 1.00 38.34 365 LEU A CA 1
ATOM 2875 C C . LEU A 1 365 ? 7.259 1.311 -18.650 1.00 38.34 365 LEU A C 1
ATOM 2877 O O . LEU A 1 365 ? 6.200 1.318 -17.960 1.00 38.34 365 LEU A O 1
#

Radius of gyration: 34.51 Å; Cα contacts (8 Å, |Δi|>4): 514; chains: 1; bounding box: 75×48×109 Å

Mean predicted aligned error: 11.36 Å